Protein AF-A0A075JZW5-F1 (afdb_monomer_lite)

Foldseek 3Di:
DPDDLVQWDWDQDPNDTATAHNVDRVHHDPVVVVVVVVVCVVQCDPPHPSVVVVCVVVCVPPPDDALVVLLVAADQEEEAELDPDDPDDCPDPVSVVRVCSRVVSHDHYYHYDPDFDDDLAQAADEALDADPDPPPPQFFLDADDPPPDDLQRRVVVLCCVLCPPAWAWDDWDDDVQWIWTWIDGPNWIWIWIFGHDPRRGTGQIDTPDDDPVSVVVCSVSSRPPQPDPDPPLPLCVVVVVVLQVLVVVVQKHKDFPDDDVQKTWIWIDHDPWIWIWIWGGDPNSRTHYIYTRDTDSVVSVVSVVSCCVVSVHD

Radius of gyration: 38.46 Å; chains: 1; bounding box: 92×42×110 Å

pLDDT: mean 80.66, std 13.33, range [34.28, 94.56]

Sequence (314 aa):
MLQHPEQYAEIHKDGKILFRDAKDKRKLTHFEKAYRDRVLKKLNVPTSEYFKLLNAAKVKFGWAMTVNKGMAYSFESVYFNTYQGENRGKTNREYFKWIYTGVSSGLHRVELINWKPVSPFLKTEFRASPAAKTPNKRNVILSLSNREQTAAEQLQCYLKTRLSGVAEILDIASRDYLEMVTLEMNGQKIELFFDYNGKGEMKVPRLKSGEEEDFKALLPLFTLTSKEVSSEIGVMKSFLEAFAVMLDNQGITMKVVDSREWHLLLNFAEQKHHTDIHLWYNGDGKISKFSYMDGSEELFSKIVALIKDVYVLD

Structure (mmCIF, N/CA/C/O backbone):
data_AF-A0A075JZW5-F1
#
_entry.id   AF-A0A075JZW5-F1
#
loop_
_atom_site.group_PDB
_atom_site.id
_atom_site.type_symbol
_atom_site.label_atom_id
_atom_site.label_alt_id
_atom_site.label_comp_id
_atom_site.label_asym_id
_atom_site.label_entity_id
_atom_site.label_seq_id
_atom_site.pdbx_PDB_ins_code
_atom_site.Cartn_x
_atom_site.Cartn_y
_atom_site.Cartn_z
_atom_site.occupancy
_atom_site.B_iso_or_equiv
_atom_site.auth_seq_id
_atom_site.auth_comp_id
_atom_site.auth_asym_id
_atom_site.auth_atom_id
_atom_site.pdbx_PDB_model_num
ATOM 1 N N . MET A 1 1 ? 46.083 24.965 -51.121 1.00 42.56 1 MET A N 1
ATOM 2 C CA . MET A 1 1 ? 46.413 24.670 -52.532 1.00 42.56 1 MET A CA 1
ATOM 3 C C . MET A 1 1 ? 46.002 23.240 -52.833 1.00 42.56 1 MET A C 1
ATOM 5 O O . MET A 1 1 ? 46.439 22.340 -52.127 1.00 42.56 1 MET A O 1
ATOM 9 N N . LEU A 1 2 ? 45.111 23.042 -53.805 1.00 39.59 2 LEU A N 1
ATOM 10 C CA . LEU A 1 2 ? 44.761 21.719 -54.331 1.00 39.59 2 LEU A CA 1
ATOM 11 C C . LEU A 1 2 ? 45.991 21.168 -55.068 1.00 39.59 2 LEU A C 1
ATOM 13 O O . LEU A 1 2 ? 46.459 21.801 -56.009 1.00 39.59 2 LEU A O 1
ATOM 17 N N . GLN A 1 3 ? 46.557 20.053 -54.603 1.00 47.53 3 GLN A N 1
ATOM 18 C CA . GLN A 1 3 ? 47.699 19.411 -55.262 1.00 47.53 3 GLN A CA 1
ATOM 19 C C . GLN A 1 3 ? 47.229 18.698 -56.540 1.00 47.53 3 GLN A C 1
ATOM 21 O O . GLN A 1 3 ? 46.222 17.988 -56.518 1.00 47.53 3 GLN A O 1
ATOM 26 N N . HIS A 1 4 ? 47.935 18.950 -57.646 1.00 51.34 4 HIS A N 1
ATOM 27 C CA . HIS A 1 4 ? 47.629 18.484 -59.003 1.00 51.34 4 HIS A CA 1
ATOM 28 C C . HIS A 1 4 ? 47.720 16.940 -59.113 1.00 51.34 4 HIS A C 1
ATOM 30 O O . HIS A 1 4 ? 48.546 16.340 -58.419 1.00 51.34 4 HIS A O 1
ATOM 36 N N . PRO A 1 5 ? 46.930 16.282 -59.988 1.00 54.50 5 PRO A N 1
ATOM 37 C CA . PRO A 1 5 ? 46.935 14.823 -60.189 1.00 54.50 5 PRO A CA 1
ATOM 38 C C . PRO A 1 5 ? 48.286 14.201 -60.591 1.00 54.50 5 PRO A C 1
ATOM 40 O O . PRO A 1 5 ? 48.455 12.995 -60.451 1.00 54.50 5 PRO A O 1
ATOM 43 N N . GLU A 1 6 ? 49.270 15.003 -61.001 1.00 57.88 6 GLU A N 1
ATOM 44 C CA . GLU A 1 6 ? 50.613 14.555 -61.409 1.00 57.88 6 GLU A CA 1
ATOM 45 C C . GLU A 1 6 ? 51.476 13.996 -60.258 1.00 57.88 6 GLU A C 1
ATOM 47 O O . GLU A 1 6 ? 52.548 13.447 -60.491 1.00 57.88 6 GLU A O 1
ATOM 52 N N . GLN A 1 7 ? 51.026 14.110 -59.002 1.00 68.12 7 GLN A N 1
ATOM 53 C CA . GLN A 1 7 ? 51.733 13.580 -57.825 1.00 68.12 7 GLN A CA 1
ATOM 54 C C . GLN A 1 7 ? 51.253 12.189 -57.380 1.00 68.12 7 GLN A C 1
ATOM 56 O O . GLN A 1 7 ? 51.679 11.701 -56.331 1.00 68.12 7 GLN A O 1
ATOM 61 N N . TYR A 1 8 ? 50.360 11.546 -58.136 1.00 74.50 8 TYR A N 1
ATOM 62 C CA . TYR A 1 8 ? 49.836 10.218 -57.817 1.00 74.50 8 TYR A CA 1
ATOM 63 C C . TYR A 1 8 ? 50.346 9.167 -58.798 1.00 74.50 8 TYR A C 1
ATOM 65 O O . TYR A 1 8 ? 50.500 9.418 -59.987 1.00 74.50 8 TYR A O 1
ATOM 73 N N . ALA A 1 9 ? 50.596 7.962 -58.292 1.00 75.00 9 ALA A N 1
ATOM 74 C CA . ALA A 1 9 ? 50.936 6.830 -59.136 1.00 75.00 9 ALA A CA 1
ATOM 75 C C . ALA A 1 9 ? 49.660 6.262 -59.768 1.00 75.00 9 ALA A C 1
ATOM 77 O O . ALA A 1 9 ? 48.718 5.908 -59.053 1.00 75.00 9 ALA A O 1
ATOM 78 N N . GLU A 1 10 ? 49.650 6.141 -61.091 1.00 80.06 10 GLU A N 1
ATOM 79 C CA . GLU A 1 10 ? 48.592 5.459 -61.830 1.00 80.06 10 GLU A CA 1
ATOM 80 C C . GLU A 1 10 ? 48.812 3.944 -61.793 1.00 80.06 10 GLU A C 1
ATOM 82 O O . GLU A 1 10 ? 49.911 3.438 -62.030 1.00 80.06 10 GLU A O 1
ATOM 87 N N . ILE A 1 11 ? 47.759 3.204 -61.456 1.00 79.56 11 ILE A N 1
ATOM 88 C CA . ILE A 1 11 ? 47.751 1.744 -61.449 1.00 79.56 11 ILE A CA 1
ATOM 89 C C . ILE A 1 11 ? 46.570 1.274 -62.280 1.00 79.56 11 ILE A C 1
ATOM 91 O O . ILE A 1 11 ? 45.418 1.564 -61.961 1.00 79.56 11 ILE A O 1
ATOM 95 N N . HIS A 1 12 ? 46.856 0.493 -63.314 1.00 80.31 12 HIS A N 1
ATOM 96 C CA . HIS A 1 12 ? 45.833 -0.151 -64.122 1.00 80.31 12 HIS A CA 1
ATOM 97 C C . HIS A 1 12 ? 45.489 -1.497 -63.494 1.00 80.31 12 HIS A C 1
ATOM 99 O O . HIS A 1 12 ? 46.341 -2.380 -63.393 1.00 80.31 12 HIS A O 1
ATOM 105 N N . LYS A 1 13 ? 44.244 -1.653 -63.040 1.00 76.44 13 LYS A N 1
ATOM 106 C CA . LYS A 1 13 ? 43.750 -2.917 -62.490 1.00 76.44 13 LYS A CA 1
ATOM 107 C C . LYS A 1 13 ? 42.323 -3.164 -62.960 1.00 76.44 13 LYS A C 1
ATOM 109 O O . LYS A 1 13 ? 41.488 -2.268 -62.869 1.00 76.44 13 LYS A O 1
ATOM 114 N N . ASP A 1 14 ? 42.060 -4.369 -63.463 1.00 72.69 14 ASP A N 1
ATOM 115 C CA . ASP A 1 14 ? 40.730 -4.822 -63.897 1.00 72.69 14 ASP A CA 1
ATOM 116 C C . ASP A 1 14 ? 40.041 -3.833 -64.866 1.00 72.69 14 ASP A C 1
ATOM 118 O O . ASP A 1 14 ? 38.864 -3.502 -64.723 1.00 72.69 14 ASP A O 1
ATOM 122 N N . GLY A 1 15 ? 40.808 -3.287 -65.820 1.00 79.25 15 GLY A N 1
ATOM 123 C CA . GLY A 1 15 ? 40.320 -2.332 -66.826 1.00 79.25 15 GLY A CA 1
ATOM 124 C C . GLY A 1 15 ? 40.061 -0.906 -66.318 1.00 79.25 15 GLY A C 1
ATOM 125 O O . GLY A 1 15 ? 39.525 -0.090 -67.063 1.00 79.25 15 GLY A O 1
ATOM 126 N N . LYS A 1 16 ? 40.432 -0.579 -65.073 1.00 79.88 16 LYS A N 1
ATOM 127 C CA . LYS A 1 16 ? 40.250 0.754 -64.473 1.00 79.88 16 LYS A CA 1
ATOM 128 C C . LYS A 1 16 ? 41.588 1.392 -64.106 1.00 79.88 16 LYS A C 1
ATOM 130 O O . LYS A 1 16 ? 42.492 0.713 -63.617 1.00 79.88 16 LYS A O 1
ATOM 135 N N . ILE A 1 17 ? 41.681 2.707 -64.302 1.00 80.19 17 ILE A N 1
ATOM 136 C CA . ILE A 1 17 ? 42.808 3.528 -63.845 1.00 80.19 17 ILE A CA 1
ATOM 137 C C . ILE A 1 17 ? 42.542 3.919 -62.391 1.00 80.19 17 ILE A C 1
ATOM 139 O O . ILE A 1 17 ? 41.526 4.540 -62.075 1.00 80.19 17 ILE A O 1
ATOM 143 N N . LEU A 1 18 ? 43.435 3.512 -61.493 1.00 79.25 18 LEU A N 1
ATOM 144 C CA . LEU A 1 18 ? 43.380 3.820 -60.070 1.00 79.25 18 LEU A CA 1
ATOM 145 C C . LEU A 1 18 ? 44.548 4.729 -59.708 1.00 79.25 18 LEU A C 1
ATOM 147 O O . LEU A 1 18 ? 45.703 4.375 -59.927 1.00 79.25 18 LEU A O 1
ATOM 151 N N . PHE A 1 19 ? 44.252 5.861 -59.082 1.00 81.62 19 PHE A N 1
ATOM 152 C CA . PHE A 1 19 ? 45.276 6.753 -58.550 1.00 81.62 19 PHE A CA 1
ATOM 153 C C . PHE A 1 19 ? 45.655 6.319 -57.129 1.00 81.62 19 PHE A C 1
ATOM 155 O O . PHE A 1 19 ? 44.793 5.974 -56.310 1.00 81.62 19 PHE A O 1
ATOM 162 N N . ARG A 1 20 ? 46.953 6.305 -56.820 1.00 81.50 20 ARG A N 1
ATOM 163 C CA . ARG A 1 20 ? 47.503 5.929 -55.507 1.00 81.50 20 ARG A CA 1
ATOM 164 C C . ARG A 1 20 ? 48.563 6.918 -55.052 1.00 81.50 20 ARG A C 1
ATOM 166 O O . ARG A 1 20 ? 49.109 7.670 -55.852 1.00 81.50 20 ARG A O 1
ATOM 173 N N . ASP A 1 21 ? 48.842 6.932 -53.754 1.00 78.88 21 ASP A N 1
ATOM 174 C CA . ASP A 1 21 ? 49.910 7.770 -53.205 1.00 78.88 21 ASP A CA 1
ATOM 175 C C . ASP A 1 21 ? 51.258 7.403 -53.857 1.00 78.88 21 ASP A C 1
ATOM 177 O O . ASP A 1 21 ? 51.617 6.224 -53.921 1.00 78.88 21 ASP A O 1
ATOM 181 N N . ALA A 1 22 ? 52.002 8.395 -54.359 1.00 74.88 22 ALA A N 1
ATOM 182 C CA . ALA A 1 22 ? 53.289 8.159 -55.011 1.00 74.88 22 ALA A CA 1
ATOM 183 C C . ALA A 1 22 ? 54.339 7.564 -54.059 1.00 74.88 22 ALA A C 1
ATOM 185 O O . ALA A 1 22 ? 55.209 6.819 -54.509 1.00 74.88 22 ALA A O 1
ATOM 186 N N . LYS A 1 23 ? 54.247 7.841 -52.749 1.00 76.81 23 LYS A N 1
ATOM 187 C CA . LYS A 1 23 ? 55.174 7.292 -51.743 1.00 76.81 23 LYS A CA 1
ATOM 188 C C . LYS A 1 23 ? 54.836 5.855 -51.344 1.00 76.81 23 LYS A C 1
ATOM 190 O O . LYS A 1 23 ? 55.725 5.106 -50.953 1.00 76.81 23 LYS A O 1
ATOM 195 N N . ASP A 1 24 ? 53.564 5.467 -51.418 1.00 76.44 24 ASP A N 1
ATOM 196 C CA . ASP A 1 24 ? 53.090 4.134 -51.042 1.00 76.44 24 ASP A CA 1
ATOM 197 C C . ASP A 1 24 ? 51.880 3.744 -51.897 1.00 76.44 24 ASP A C 1
ATOM 199 O O . ASP A 1 24 ? 50.728 4.064 -51.591 1.00 76.44 24 ASP A O 1
ATOM 203 N N . LYS A 1 25 ? 52.156 2.988 -52.964 1.00 74.81 25 LYS A N 1
ATOM 204 C CA . LYS A 1 25 ? 51.176 2.560 -53.972 1.00 74.81 25 LYS A CA 1
ATOM 205 C C . LYS A 1 25 ? 50.032 1.700 -53.408 1.00 74.81 25 LYS A C 1
ATOM 207 O O . LYS A 1 25 ? 49.044 1.468 -54.103 1.00 74.81 25 LYS A O 1
ATOM 212 N N . ARG A 1 26 ? 50.128 1.223 -52.158 1.00 74.62 26 ARG A N 1
ATOM 213 C CA . ARG A 1 26 ? 49.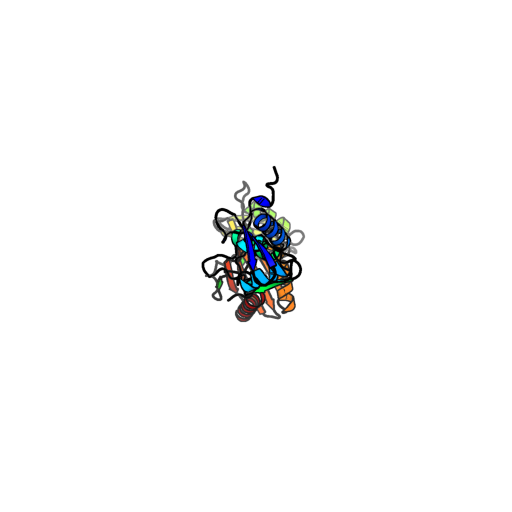045 0.495 -51.468 1.00 74.62 26 ARG A CA 1
ATOM 214 C C . ARG A 1 26 ? 48.009 1.440 -50.855 1.00 74.62 26 ARG A C 1
ATOM 216 O O . ARG A 1 26 ? 46.884 1.017 -50.590 1.00 74.62 26 ARG A O 1
ATOM 223 N N . LYS A 1 27 ? 48.365 2.704 -50.609 1.00 78.06 27 LYS A N 1
ATOM 224 C CA . LYS A 1 27 ? 47.504 3.685 -49.943 1.00 78.06 27 LYS A CA 1
ATOM 225 C C . LYS A 1 27 ? 46.645 4.452 -50.946 1.00 78.06 27 LYS A C 1
ATOM 227 O O . LYS A 1 27 ? 47.096 4.876 -52.008 1.00 78.06 27 LYS A O 1
ATOM 232 N N . LEU A 1 28 ? 45.386 4.646 -50.558 1.00 81.38 28 LEU A N 1
ATOM 233 C CA . LEU A 1 28 ? 44.434 5.528 -51.237 1.00 81.38 28 LEU A CA 1
ATOM 234 C C . LEU A 1 28 ? 44.961 6.963 -51.249 1.00 81.38 28 LEU A C 1
ATOM 236 O O . LEU A 1 28 ? 45.596 7.391 -50.274 1.00 81.38 28 LEU A O 1
ATOM 240 N N . THR A 1 29 ? 44.631 7.714 -52.298 1.00 82.75 29 THR A N 1
ATOM 241 C CA . THR A 1 29 ? 44.973 9.141 -52.353 1.00 82.75 29 THR A CA 1
ATOM 242 C C . THR A 1 29 ? 44.245 9.914 -51.255 1.00 82.75 29 THR A C 1
ATOM 244 O O . THR A 1 29 ? 43.212 9.482 -50.729 1.00 82.75 29 THR A O 1
ATOM 247 N N . HIS A 1 30 ? 44.762 11.092 -50.909 1.00 80.25 30 HIS A N 1
ATOM 248 C CA . HIS A 1 30 ? 44.085 11.989 -49.974 1.00 80.25 30 HIS A CA 1
ATOM 249 C C . HIS A 1 30 ? 42.648 12.308 -50.432 1.00 80.25 30 HIS A C 1
ATOM 251 O O . HIS A 1 30 ? 41.720 12.291 -49.623 1.00 80.25 30 HIS A O 1
ATOM 257 N N . PHE A 1 31 ? 42.442 12.514 -51.736 1.00 80.31 31 PHE A N 1
ATOM 258 C CA . PHE A 1 31 ? 41.124 12.779 -52.315 1.00 80.31 31 PHE A CA 1
ATOM 259 C C . PHE A 1 31 ? 40.170 11.592 -52.198 1.00 80.31 31 PHE A C 1
ATOM 261 O O . PHE A 1 31 ? 39.022 11.776 -51.795 1.00 80.31 31 PHE A O 1
ATOM 268 N N . GLU A 1 32 ? 40.630 10.374 -52.495 1.00 80.69 32 GLU A N 1
ATOM 269 C CA . GLU A 1 32 ? 39.814 9.167 -52.343 1.00 80.69 32 GLU A CA 1
ATOM 270 C C . GLU A 1 32 ? 39.441 8.921 -50.879 1.00 80.69 32 GLU A C 1
ATOM 272 O O . GLU A 1 32 ? 38.299 8.559 -50.601 1.00 80.69 32 GLU A O 1
ATOM 277 N N . LYS A 1 33 ? 40.367 9.150 -49.937 1.00 83.88 33 LYS A N 1
ATOM 278 C CA . LYS A 1 33 ? 40.074 9.073 -48.497 1.00 83.88 33 LYS A CA 1
ATOM 279 C C . LYS A 1 33 ? 39.015 10.098 -48.100 1.00 83.88 33 LYS A C 1
ATOM 281 O O . LYS A 1 33 ? 37.978 9.716 -47.573 1.00 83.88 33 LYS A O 1
ATOM 286 N N . ALA A 1 34 ? 39.212 11.369 -48.451 1.00 84.81 34 ALA A N 1
ATOM 287 C CA . ALA A 1 34 ? 38.265 12.439 -48.140 1.00 84.81 34 ALA A CA 1
ATOM 288 C C . ALA A 1 34 ? 36.891 12.236 -48.809 1.00 84.81 34 ALA A C 1
ATOM 290 O O . ALA A 1 34 ? 35.851 12.606 -48.258 1.00 84.81 34 ALA A O 1
ATOM 291 N N . TYR A 1 35 ? 36.852 11.652 -50.009 1.00 85.75 35 TYR A N 1
ATOM 292 C CA . TYR A 1 35 ? 35.610 11.269 -50.675 1.00 85.75 35 TYR A CA 1
ATOM 293 C C . TYR A 1 35 ? 34.917 10.114 -49.947 1.00 85.75 35 TYR A C 1
ATOM 295 O O . TYR A 1 35 ? 33.742 10.241 -49.604 1.00 85.75 35 TYR A O 1
ATOM 303 N N . ARG A 1 36 ? 35.642 9.030 -49.644 1.00 87.44 36 ARG A N 1
ATOM 304 C CA . ARG A 1 36 ? 35.114 7.887 -48.886 1.00 87.44 36 ARG A CA 1
ATOM 305 C C . ARG A 1 36 ? 34.596 8.310 -47.519 1.00 87.44 36 ARG A C 1
ATOM 307 O O . ARG A 1 36 ? 33.501 7.901 -47.160 1.00 87.44 36 ARG A O 1
ATOM 314 N N . ASP A 1 37 ? 35.308 9.179 -46.809 1.00 87.06 37 ASP A N 1
ATOM 315 C CA . ASP A 1 37 ? 34.875 9.697 -45.511 1.00 87.06 37 ASP A CA 1
ATOM 316 C C . ASP A 1 37 ? 33.594 10.528 -45.623 1.00 87.06 37 ASP A C 1
ATOM 318 O O . ASP A 1 37 ? 32.692 10.386 -44.798 1.00 87.06 37 ASP A O 1
ATOM 322 N N . ARG A 1 38 ? 33.458 11.367 -46.661 1.00 89.75 38 ARG A N 1
ATOM 323 C CA . ARG A 1 38 ? 32.211 12.111 -46.918 1.00 89.75 38 ARG A CA 1
ATOM 324 C C . ARG A 1 38 ? 31.044 11.179 -47.226 1.00 89.75 38 ARG A C 1
ATOM 326 O O . ARG A 1 38 ? 29.959 11.377 -46.685 1.00 89.75 38 ARG A O 1
ATOM 333 N N . VAL A 1 39 ? 31.258 10.177 -48.077 1.00 88.06 39 VAL A N 1
ATOM 334 C CA . VAL A 1 39 ? 30.232 9.181 -48.418 1.00 88.06 39 VAL A CA 1
ATOM 335 C C . VAL A 1 39 ? 29.846 8.376 -47.179 1.00 88.06 39 VAL A C 1
ATOM 337 O O . VAL A 1 39 ? 28.664 8.243 -46.881 1.00 88.06 39 VAL A O 1
ATOM 340 N N . LEU A 1 40 ? 30.824 7.915 -46.401 1.00 86.12 40 LEU A N 1
ATOM 341 C CA . LEU A 1 40 ? 30.587 7.139 -45.192 1.00 86.12 40 LEU A CA 1
ATOM 342 C C . LEU A 1 40 ? 29.854 7.963 -44.130 1.00 86.12 40 LEU A C 1
ATOM 344 O O . LEU A 1 40 ? 28.915 7.451 -43.534 1.00 86.12 40 LEU A O 1
ATOM 348 N N . LYS A 1 41 ? 30.183 9.249 -43.947 1.00 86.25 41 LYS A N 1
ATOM 349 C CA . LYS A 1 41 ? 29.418 10.153 -43.069 1.00 86.25 41 LYS A CA 1
ATOM 350 C C . LYS A 1 41 ? 27.961 10.308 -43.512 1.00 86.25 41 LYS A C 1
ATOM 352 O O . LYS A 1 41 ? 27.081 10.293 -42.661 1.00 86.25 41 LYS A O 1
ATOM 357 N N . LYS A 1 42 ? 27.699 10.420 -44.820 1.00 87.44 42 LYS A N 1
ATOM 358 C CA . LYS A 1 42 ? 26.330 10.492 -45.365 1.00 87.44 42 LYS A CA 1
ATOM 359 C C . LYS A 1 42 ? 25.556 9.181 -45.220 1.00 87.44 42 LYS A C 1
ATOM 361 O O . LYS A 1 42 ? 24.349 9.211 -45.026 1.00 87.44 42 LYS A O 1
ATOM 366 N N . LEU A 1 43 ? 26.233 8.040 -45.336 1.00 85.12 43 LEU A N 1
ATOM 367 C CA . LEU A 1 43 ? 25.609 6.721 -45.226 1.00 85.12 43 LEU A CA 1
ATOM 368 C C . LEU A 1 43 ? 25.433 6.262 -43.774 1.00 85.12 43 LEU A C 1
ATOM 370 O O . LEU A 1 43 ? 24.540 5.466 -43.501 1.00 85.12 43 LEU A O 1
ATOM 374 N N . ASN A 1 44 ? 26.259 6.752 -42.848 1.00 81.06 44 ASN A N 1
ATOM 375 C CA . ASN A 1 44 ? 26.253 6.392 -41.428 1.00 81.06 44 ASN A CA 1
ATOM 376 C C . ASN A 1 44 ? 25.276 7.259 -40.609 1.00 81.06 44 ASN A C 1
ATOM 378 O O . ASN A 1 44 ? 25.584 7.675 -39.494 1.00 81.06 44 ASN A O 1
ATOM 382 N N . VAL A 1 45 ? 24.112 7.548 -41.189 1.00 84.81 45 VAL A N 1
ATOM 383 C CA . VAL A 1 45 ? 23.000 8.264 -40.552 1.00 84.81 45 VAL A CA 1
ATOM 384 C C . VAL A 1 45 ? 21.984 7.218 -40.076 1.00 84.81 45 VAL A C 1
ATOM 386 O O . VAL A 1 45 ? 21.731 6.282 -40.835 1.00 84.81 45 VAL A O 1
ATOM 389 N N . PRO A 1 46 ? 21.370 7.338 -38.881 1.00 74.69 46 PRO A N 1
ATOM 390 C CA . PRO A 1 46 ? 20.504 6.291 -38.317 1.00 74.69 46 PRO A CA 1
ATOM 391 C C . PRO A 1 46 ? 19.343 5.828 -39.211 1.00 74.69 46 PRO A C 1
ATOM 393 O O . PRO A 1 46 ? 18.895 4.687 -39.118 1.00 74.69 46 PRO A O 1
ATOM 396 N N . THR A 1 47 ? 18.869 6.704 -40.096 1.00 75.06 47 THR A N 1
ATOM 397 C CA . THR A 1 47 ? 17.763 6.448 -41.025 1.00 75.06 47 THR A CA 1
ATOM 398 C C . THR A 1 47 ? 18.174 5.671 -42.281 1.00 75.06 47 THR A C 1
ATOM 400 O O . THR A 1 47 ? 17.319 5.065 -42.923 1.00 75.06 47 THR A O 1
ATOM 403 N N . SER A 1 48 ? 19.465 5.655 -42.622 1.00 83.75 48 SER A N 1
ATOM 404 C CA . SER A 1 48 ? 20.009 5.010 -43.822 1.00 83.75 48 SER A CA 1
ATOM 405 C C . SER A 1 48 ? 19.984 3.484 -43.720 1.00 83.75 48 SER A C 1
ATOM 407 O O . SER A 1 48 ? 20.322 2.904 -42.687 1.00 83.75 48 SER A O 1
ATOM 409 N N . GLU A 1 49 ? 19.664 2.813 -44.826 1.00 83.12 49 GLU A N 1
ATOM 410 C CA . GLU A 1 49 ? 19.703 1.351 -44.924 1.00 83.12 49 GLU A CA 1
ATOM 411 C C . GLU A 1 49 ? 21.111 0.793 -44.664 1.00 83.12 49 GLU A C 1
ATOM 413 O O . GLU A 1 49 ? 21.270 -0.180 -43.928 1.00 83.12 49 GLU A O 1
ATOM 418 N N . TYR A 1 50 ? 22.152 1.471 -45.163 1.00 85.56 50 TYR A N 1
ATOM 419 C CA . TYR A 1 50 ? 23.544 1.093 -44.907 1.00 85.56 50 TYR A CA 1
ATOM 420 C C . TYR A 1 50 ? 23.862 1.066 -43.406 1.00 85.56 50 TYR A C 1
ATOM 422 O O . TYR A 1 50 ? 24.516 0.139 -42.933 1.00 85.56 50 TYR A O 1
ATOM 430 N N . PHE A 1 51 ? 23.379 2.050 -42.638 1.00 82.31 51 PHE A N 1
ATOM 431 C CA . PHE A 1 51 ? 23.575 2.090 -41.187 1.00 82.31 51 PHE A CA 1
ATOM 432 C C . PHE A 1 51 ? 22.886 0.908 -40.497 1.00 82.31 51 PHE A C 1
ATOM 434 O O . PHE A 1 51 ? 23.477 0.282 -39.614 1.00 82.31 51 PHE A O 1
ATOM 441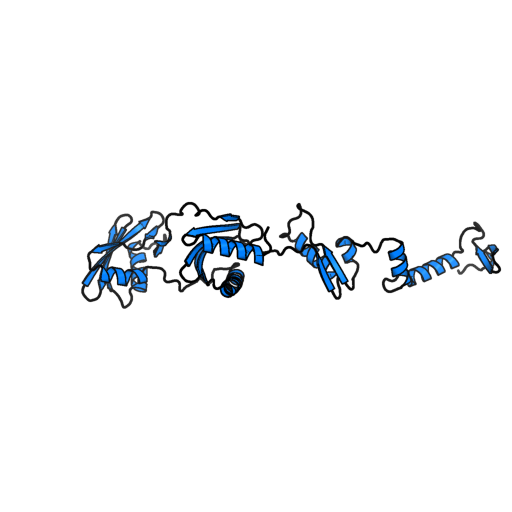 N N . LYS A 1 52 ? 21.660 0.572 -40.916 1.00 78.56 52 LYS A N 1
ATOM 442 C CA . LYS A 1 52 ? 20.898 -0.564 -40.377 1.00 78.56 52 LYS A CA 1
ATOM 443 C C . LYS A 1 52 ? 21.615 -1.888 -40.657 1.00 78.56 52 LYS A C 1
ATOM 445 O O . LYS A 1 52 ? 21.906 -2.627 -39.719 1.00 78.56 52 LYS A O 1
ATOM 450 N N . LEU A 1 53 ? 21.995 -2.135 -41.913 1.00 82.06 53 LEU A N 1
ATOM 451 C CA . LEU A 1 53 ? 22.689 -3.355 -42.340 1.00 82.06 53 LEU A CA 1
ATOM 452 C C . LEU A 1 53 ? 24.077 -3.494 -41.705 1.00 82.06 53 LEU A C 1
ATOM 454 O O . LEU A 1 53 ? 24.424 -4.561 -41.203 1.00 82.06 53 LEU A O 1
ATOM 458 N N . LEU A 1 54 ? 24.866 -2.416 -41.665 1.00 80.88 54 LEU A N 1
ATOM 459 C CA . LEU A 1 54 ? 26.202 -2.426 -41.067 1.00 80.88 54 LEU A CA 1
ATOM 460 C C . LEU A 1 54 ? 26.151 -2.768 -39.576 1.00 80.88 54 LEU A C 1
ATOM 462 O O . LEU A 1 54 ? 27.000 -3.507 -39.080 1.00 80.88 54 LEU A O 1
ATOM 466 N N . ASN A 1 55 ? 25.186 -2.219 -38.843 1.00 71.50 55 ASN A N 1
ATOM 467 C CA . ASN A 1 55 ? 25.049 -2.481 -37.414 1.00 71.50 55 ASN A CA 1
ATOM 468 C C . ASN A 1 55 ? 24.392 -3.840 -37.118 1.00 71.50 55 ASN A C 1
ATOM 470 O O . ASN A 1 55 ? 24.736 -4.445 -36.100 1.00 71.50 55 ASN A O 1
ATOM 474 N N . ALA A 1 56 ? 23.518 -4.336 -38.003 1.00 69.81 56 ALA A N 1
ATOM 475 C CA . ALA A 1 56 ? 23.005 -5.706 -37.957 1.00 69.81 56 ALA A CA 1
ATOM 476 C C . ALA A 1 56 ? 24.143 -6.721 -38.162 1.00 69.81 56 ALA A C 1
ATOM 478 O O . ALA A 1 56 ? 24.333 -7.611 -37.338 1.00 69.81 56 ALA A O 1
ATOM 479 N N . ALA A 1 57 ? 24.985 -6.515 -39.180 1.00 75.25 57 ALA A N 1
ATOM 480 C CA . ALA A 1 57 ? 26.158 -7.350 -39.449 1.00 75.25 57 ALA A CA 1
ATOM 481 C C . ALA A 1 57 ? 27.217 -7.280 -38.333 1.00 75.25 57 ALA A C 1
ATOM 483 O O . ALA A 1 57 ? 27.912 -8.255 -38.067 1.00 75.25 57 ALA A O 1
ATOM 484 N N . LYS A 1 58 ? 27.341 -6.134 -37.650 1.00 68.94 58 LYS A N 1
ATOM 485 C CA . LYS A 1 58 ? 28.262 -5.958 -36.513 1.00 68.94 58 LYS A CA 1
ATOM 486 C C . LYS A 1 58 ? 27.734 -6.520 -35.190 1.00 68.94 58 LYS A C 1
ATOM 488 O O . LYS A 1 58 ? 28.406 -6.331 -34.177 1.00 68.94 58 LYS A O 1
ATOM 493 N N . VAL A 1 59 ? 26.547 -7.139 -35.166 1.00 60.03 59 VAL A N 1
ATOM 494 C CA . VAL A 1 59 ? 25.879 -7.609 -33.933 1.00 60.03 59 VAL A CA 1
ATOM 495 C C . VAL A 1 59 ? 25.780 -6.476 -32.885 1.00 60.03 59 VAL A C 1
ATOM 497 O O . VAL A 1 59 ? 25.796 -6.696 -31.678 1.00 60.03 59 VAL A O 1
ATOM 500 N N . LYS A 1 60 ? 25.733 -5.213 -33.343 1.00 54.16 60 LYS A N 1
ATOM 501 C CA . LYS A 1 60 ? 25.640 -4.017 -32.483 1.00 54.16 60 LYS A CA 1
ATOM 502 C C . LYS A 1 60 ? 24.201 -3.576 -32.261 1.00 54.16 60 LYS A C 1
ATOM 504 O O . LYS A 1 60 ? 23.918 -2.962 -31.235 1.00 54.16 60 LYS A O 1
ATOM 509 N N . PHE A 1 61 ? 23.295 -3.939 -33.167 1.00 52.56 61 PHE A N 1
ATOM 510 C CA . PHE A 1 61 ? 21.877 -4.055 -32.839 1.00 52.56 61 PHE A CA 1
ATOM 511 C C . PHE A 1 61 ? 21.693 -5.354 -32.055 1.00 52.56 61 PHE A C 1
ATOM 513 O O . PHE A 1 61 ? 21.305 -6.390 -32.586 1.00 52.56 61 PHE A O 1
ATOM 520 N N . GLY A 1 62 ? 22.121 -5.310 -30.792 1.00 54.06 62 GLY A N 1
ATOM 521 C CA . GLY A 1 62 ? 21.959 -6.413 -29.865 1.00 54.06 62 GLY A CA 1
ATOM 522 C C . GLY A 1 62 ? 20.480 -6.718 -29.674 1.00 54.06 62 GLY A C 1
ATOM 523 O O . GLY A 1 62 ? 19.658 -5.810 -29.579 1.00 54.06 62 GLY A O 1
ATOM 524 N N . TRP A 1 63 ? 20.179 -8.006 -29.541 1.00 61.12 63 TRP A N 1
ATOM 525 C CA . TRP A 1 63 ? 18.888 -8.507 -29.073 1.00 61.12 63 TRP A CA 1
ATOM 526 C C . TRP A 1 63 ? 18.523 -7.965 -27.670 1.00 61.12 63 TRP A C 1
ATOM 528 O O . TRP A 1 63 ? 17.372 -8.043 -27.261 1.00 61.12 63 TRP A O 1
ATOM 538 N N . ALA A 1 64 ? 19.487 -7.364 -26.953 1.00 74.50 64 ALA A N 1
ATOM 539 C CA . ALA A 1 64 ? 19.288 -6.512 -25.783 1.00 74.50 64 ALA A CA 1
ATOM 540 C C . ALA A 1 64 ? 20.460 -5.514 -25.635 1.00 74.50 64 ALA A C 1
ATOM 542 O O . ALA A 1 64 ? 21.613 -5.851 -25.916 1.00 74.50 64 ALA A O 1
ATOM 543 N N . MET A 1 65 ? 20.195 -4.292 -25.161 1.00 83.31 65 MET A N 1
ATOM 544 C CA . MET A 1 65 ? 21.225 -3.311 -24.784 1.00 83.31 65 MET A CA 1
ATOM 545 C C . MET A 1 65 ? 20.915 -2.682 -23.425 1.00 83.31 65 MET A C 1
ATOM 547 O O . MET A 1 65 ? 19.783 -2.726 -22.952 1.00 83.31 65 MET A O 1
ATOM 551 N N . THR A 1 66 ? 21.919 -2.089 -22.774 1.00 87.88 66 THR A N 1
ATOM 552 C CA . THR A 1 66 ? 21.694 -1.407 -21.494 1.00 87.88 66 THR A CA 1
ATOM 553 C C . THR A 1 66 ? 20.959 -0.090 -21.706 1.00 87.88 66 THR A C 1
ATOM 555 O O . THR A 1 66 ? 21.233 0.631 -22.665 1.00 87.88 66 THR A O 1
ATOM 558 N N . VAL A 1 67 ? 20.090 0.273 -20.759 1.00 88.12 67 VAL A N 1
ATOM 559 C CA . VAL A 1 67 ? 19.339 1.542 -20.788 1.00 88.12 67 VAL A CA 1
ATOM 560 C C . VAL A 1 67 ? 20.264 2.745 -20.990 1.00 88.12 67 VAL A C 1
ATOM 562 O O . VAL A 1 67 ? 19.963 3.600 -21.808 1.00 88.12 67 VAL A O 1
ATOM 565 N N . ASN A 1 68 ? 21.441 2.763 -20.349 1.00 86.50 68 ASN A N 1
ATOM 566 C CA . ASN A 1 68 ? 22.424 3.843 -20.508 1.00 86.50 68 ASN A CA 1
ATOM 567 C C . ASN A 1 68 ? 22.890 4.027 -21.966 1.00 86.50 68 ASN A C 1
ATOM 569 O O . ASN A 1 68 ? 23.046 5.149 -22.431 1.00 86.50 68 ASN A O 1
ATOM 573 N N . LYS A 1 69 ? 23.084 2.928 -22.710 1.00 84.75 69 LYS A N 1
ATOM 574 C CA . LYS A 1 69 ? 23.413 2.996 -24.142 1.00 84.75 69 LYS A CA 1
ATOM 575 C C . LYS A 1 69 ? 22.192 3.349 -24.990 1.00 84.75 69 LYS A C 1
ATOM 577 O O . LYS A 1 69 ? 22.342 4.063 -25.975 1.00 84.75 69 LYS A O 1
ATOM 582 N N . GLY A 1 70 ? 21.015 2.861 -24.598 1.00 83.12 70 GLY A N 1
ATOM 583 C CA . GLY A 1 70 ? 19.744 3.145 -25.261 1.00 83.12 70 GLY A CA 1
ATOM 584 C C . GLY A 1 70 ? 19.325 4.614 -25.179 1.00 83.12 70 GLY A C 1
ATOM 585 O O . GLY A 1 70 ? 18.695 5.090 -26.110 1.00 83.12 70 GLY A O 1
ATOM 586 N N . MET A 1 71 ? 19.742 5.353 -24.141 1.00 84.25 71 MET A N 1
ATOM 587 C CA . MET A 1 71 ? 19.391 6.773 -23.944 1.00 84.25 71 MET A CA 1
ATOM 588 C C . MET A 1 71 ? 19.722 7.688 -25.120 1.00 84.25 71 MET A C 1
ATOM 590 O O . MET A 1 71 ? 19.062 8.702 -25.312 1.00 84.25 71 MET A O 1
ATOM 594 N N . ALA A 1 72 ? 20.780 7.374 -25.867 1.00 82.25 72 ALA A N 1
ATOM 595 C CA . ALA A 1 72 ? 21.221 8.196 -26.989 1.00 82.25 72 ALA A CA 1
ATOM 596 C C . ALA A 1 72 ? 20.379 7.983 -28.258 1.00 82.25 72 ALA A C 1
ATOM 598 O O . ALA A 1 72 ? 20.608 8.657 -29.262 1.00 82.25 72 ALA A O 1
ATOM 599 N N . TYR A 1 73 ? 19.448 7.027 -28.237 1.00 82.81 73 TYR A N 1
ATOM 600 C CA . TYR A 1 73 ? 18.686 6.595 -29.396 1.00 82.81 73 TYR A CA 1
ATOM 601 C C . TYR A 1 73 ? 17.193 6.565 -29.084 1.00 82.81 73 TYR A C 1
ATOM 603 O O . TYR A 1 73 ? 16.769 6.444 -27.937 1.00 82.81 73 TYR A O 1
ATOM 611 N N . SER A 1 74 ? 16.400 6.626 -30.146 1.00 85.31 74 SER A N 1
ATOM 612 C CA . SER A 1 74 ? 14.961 6.410 -30.089 1.00 85.31 74 SER A CA 1
ATOM 613 C C . SER A 1 74 ? 14.616 5.203 -30.948 1.00 85.31 74 SER A C 1
ATOM 615 O O . SER A 1 74 ? 15.097 5.078 -32.077 1.00 85.31 74 SER A O 1
ATOM 617 N N . PHE A 1 75 ? 13.797 4.311 -30.403 1.00 86.12 75 PHE A N 1
ATOM 618 C CA . PHE A 1 75 ? 13.371 3.075 -31.045 1.00 86.12 75 PHE A CA 1
ATOM 619 C C . PHE A 1 75 ? 11.865 3.114 -31.287 1.00 86.12 75 PHE A C 1
ATOM 621 O O . PHE A 1 75 ? 11.108 3.652 -30.485 1.00 86.12 75 PHE A O 1
ATOM 628 N N . GLU A 1 76 ? 11.411 2.530 -32.392 1.00 86.12 76 GLU A N 1
ATOM 629 C CA . GLU A 1 76 ? 9.982 2.465 -32.711 1.00 86.12 76 GLU A CA 1
ATOM 630 C C . GLU A 1 76 ? 9.213 1.612 -31.689 1.00 86.12 76 GLU A C 1
ATOM 632 O O . GLU A 1 76 ? 8.186 2.046 -31.164 1.00 86.12 76 GLU A O 1
ATOM 637 N N . SER A 1 77 ? 9.762 0.440 -31.353 1.00 88.50 77 SER A N 1
ATOM 638 C CA . SER A 1 77 ? 9.262 -0.473 -30.321 1.00 88.50 77 SER A CA 1
ATOM 639 C C . SER A 1 77 ? 10.391 -0.911 -29.387 1.00 88.50 77 SER A C 1
ATOM 641 O O . SER A 1 77 ? 11.484 -1.238 -29.852 1.00 88.50 77 SER A O 1
ATOM 643 N N . VAL A 1 78 ? 10.127 -0.942 -28.079 1.00 89.56 78 VAL A N 1
ATOM 644 C CA . VAL A 1 78 ? 11.092 -1.340 -27.042 1.00 89.56 78 VAL A CA 1
ATOM 645 C C . VAL A 1 78 ? 10.518 -2.467 -26.194 1.00 89.56 78 VAL A C 1
ATOM 647 O O . VAL A 1 78 ? 9.460 -2.321 -25.592 1.00 89.56 78 VAL A O 1
ATOM 650 N N . TYR A 1 79 ? 11.266 -3.561 -26.082 1.00 90.88 79 TYR A N 1
ATOM 651 C CA . TYR A 1 79 ? 11.031 -4.607 -25.091 1.00 90.88 79 TYR A CA 1
ATOM 652 C C . TYR A 1 79 ? 11.972 -4.371 -23.913 1.00 90.88 79 TYR A C 1
ATOM 654 O O . TYR A 1 79 ? 13.190 -4.515 -24.033 1.00 90.88 79 TYR A O 1
ATOM 662 N N . PHE A 1 80 ? 11.421 -3.963 -22.777 1.00 91.75 80 PHE A N 1
ATOM 663 C CA . PHE A 1 80 ? 12.191 -3.515 -21.631 1.00 91.75 80 PHE A CA 1
ATOM 664 C C . PHE A 1 80 ? 12.070 -4.490 -20.463 1.00 91.75 80 PHE A C 1
ATOM 666 O O . PHE A 1 80 ? 11.060 -4.541 -19.768 1.00 91.75 80 PHE A O 1
ATOM 673 N N . ASN A 1 81 ? 13.132 -5.254 -20.215 1.00 90.25 81 ASN A N 1
ATOM 674 C CA . ASN A 1 81 ? 13.221 -6.094 -19.027 1.00 90.25 81 ASN A CA 1
ATOM 675 C C . ASN A 1 81 ? 13.450 -5.232 -17.780 1.00 90.25 81 ASN A C 1
ATOM 677 O O . ASN A 1 81 ? 14.516 -4.644 -17.617 1.00 90.25 81 ASN A O 1
ATOM 681 N N . THR A 1 82 ? 12.453 -5.187 -16.897 1.00 89.62 82 THR A N 1
ATOM 682 C CA . THR A 1 82 ? 12.469 -4.362 -15.678 1.00 89.62 82 THR A CA 1
ATOM 683 C C . THR A 1 82 ? 13.154 -5.043 -14.488 1.00 89.62 82 THR A C 1
ATOM 685 O O . THR A 1 82 ? 13.323 -4.442 -13.424 1.00 89.62 82 THR A O 1
ATOM 688 N N . TYR A 1 83 ? 13.609 -6.287 -14.658 1.00 86.88 83 TYR A N 1
ATOM 689 C CA . TYR A 1 83 ? 14.364 -7.007 -13.643 1.00 86.88 83 TYR A CA 1
ATOM 690 C C . TYR A 1 83 ? 15.831 -6.554 -13.606 1.00 86.88 83 TYR A C 1
ATOM 692 O O . TYR A 1 83 ? 16.588 -6.767 -14.550 1.00 86.88 83 TYR A O 1
ATOM 700 N N . GLN A 1 84 ? 16.246 -5.953 -12.487 1.00 80.06 84 GLN A N 1
ATOM 701 C CA . GLN A 1 84 ? 17.624 -5.495 -12.255 1.00 80.06 84 GLN A CA 1
ATOM 702 C C . GLN A 1 84 ? 18.492 -6.476 -11.435 1.00 80.06 84 GLN A C 1
ATOM 704 O O . GLN A 1 84 ? 19.613 -6.125 -11.059 1.00 80.06 84 GLN A O 1
ATOM 709 N N . GLY A 1 85 ? 17.997 -7.686 -11.150 1.00 78.25 85 GLY A N 1
ATOM 710 C CA . GLY A 1 85 ? 18.616 -8.611 -10.193 1.00 78.25 85 GLY A CA 1
ATOM 711 C C . GLY A 1 85 ? 18.144 -8.395 -8.748 1.00 78.25 85 GLY A C 1
ATOM 712 O O . GLY A 1 85 ? 17.471 -7.411 -8.444 1.00 78.25 85 GLY A O 1
ATOM 713 N N . GLU A 1 86 ? 18.514 -9.312 -7.852 1.00 69.19 86 GLU A N 1
ATOM 714 C CA . GLU A 1 86 ? 18.041 -9.350 -6.454 1.00 69.19 86 GLU A CA 1
ATOM 715 C C . GLU A 1 86 ? 18.585 -8.200 -5.589 1.00 69.19 86 GLU A C 1
ATOM 717 O O . GLU A 1 86 ? 17.886 -7.669 -4.729 1.00 69.19 86 GLU A O 1
ATOM 722 N N . ASN A 1 87 ? 19.813 -7.746 -5.860 1.00 68.62 87 ASN A N 1
ATOM 723 C CA . ASN A 1 87 ? 20.515 -6.764 -5.022 1.00 68.62 87 ASN A CA 1
ATOM 724 C C . ASN A 1 87 ? 20.133 -5.301 -5.296 1.00 68.62 87 ASN A C 1
ATOM 726 O O . ASN A 1 87 ? 20.655 -4.391 -4.652 1.00 68.62 87 ASN A O 1
ATOM 730 N N . ARG A 1 88 ? 19.251 -5.038 -6.267 1.00 75.56 88 ARG A N 1
ATOM 731 C CA . ARG A 1 88 ? 18.830 -3.678 -6.620 1.00 75.56 88 ARG A CA 1
ATOM 732 C C . ARG A 1 88 ? 17.376 -3.459 -6.227 1.00 75.56 88 ARG A C 1
ATOM 734 O O . ARG A 1 88 ? 16.462 -4.044 -6.798 1.00 75.56 88 ARG A O 1
ATOM 741 N N . GLY A 1 89 ? 17.166 -2.592 -5.236 1.00 78.62 89 GLY A N 1
ATOM 742 C CA . GLY A 1 89 ? 15.827 -2.235 -4.772 1.00 78.62 89 GLY A CA 1
ATOM 743 C C . GLY A 1 89 ? 14.989 -1.556 -5.862 1.00 78.62 89 GLY A C 1
ATOM 744 O O . GLY A 1 89 ? 15.519 -0.808 -6.680 1.00 78.62 89 GLY A O 1
ATOM 745 N N . LYS A 1 90 ? 13.671 -1.787 -5.837 1.00 84.69 90 LYS A N 1
ATOM 746 C CA . LYS A 1 90 ? 12.697 -1.208 -6.787 1.00 84.69 90 LYS A CA 1
ATOM 747 C C . LYS A 1 90 ? 12.019 0.073 -6.294 1.00 84.69 90 LYS A C 1
ATOM 749 O O . LYS A 1 90 ? 11.287 0.716 -7.031 1.00 84.69 90 LYS A O 1
ATOM 754 N N . THR A 1 91 ? 12.241 0.448 -5.036 1.00 84.81 91 THR A N 1
ATOM 755 C CA . THR A 1 91 ? 11.579 1.601 -4.405 1.00 84.81 91 THR A CA 1
ATOM 756 C C . THR A 1 91 ? 12.523 2.778 -4.177 1.00 84.81 91 THR A C 1
ATOM 758 O O . THR A 1 91 ? 12.331 3.528 -3.223 1.00 84.81 91 THR A O 1
ATOM 761 N N . ASN A 1 92 ? 13.587 2.891 -4.971 1.00 87.00 92 ASN A N 1
ATOM 762 C CA . ASN A 1 92 ? 14.560 3.976 -4.880 1.00 87.00 92 ASN A CA 1
ATOM 763 C C . ASN A 1 92 ? 14.483 4.878 -6.116 1.00 87.00 92 ASN A C 1
ATOM 765 O O . ASN A 1 92 ? 13.919 4.522 -7.155 1.00 87.00 92 ASN A O 1
ATOM 769 N N . ARG A 1 93 ? 15.059 6.071 -5.985 1.00 89.44 93 ARG A N 1
ATOM 770 C CA . ARG A 1 93 ? 15.050 7.096 -7.029 1.00 89.44 93 ARG A CA 1
ATOM 771 C C . ARG A 1 93 ? 15.752 6.615 -8.300 1.00 89.44 93 ARG A C 1
ATOM 773 O O . ARG A 1 93 ? 15.326 6.952 -9.401 1.00 89.44 93 ARG A O 1
ATOM 780 N N . GLU A 1 94 ? 16.823 5.846 -8.154 1.00 89.25 94 GLU A N 1
ATOM 781 C CA . GLU A 1 94 ? 17.640 5.314 -9.243 1.00 89.25 94 GLU A CA 1
ATOM 782 C C . GLU A 1 94 ? 16.841 4.349 -10.122 1.00 89.25 94 GLU A C 1
ATOM 784 O O . GLU A 1 94 ? 16.921 4.429 -11.346 1.00 89.25 94 GLU A O 1
ATOM 789 N N . TYR A 1 95 ? 16.026 3.487 -9.511 1.00 90.25 95 TYR A N 1
ATOM 790 C CA . TYR A 1 95 ? 15.145 2.555 -10.203 1.00 90.25 95 TYR A CA 1
ATOM 791 C C . TYR A 1 95 ? 14.097 3.305 -11.020 1.00 90.25 95 TYR A C 1
ATOM 793 O O . TYR A 1 95 ? 13.958 3.039 -12.210 1.00 90.25 95 TYR A O 1
ATOM 801 N N . PHE A 1 96 ? 13.418 4.296 -10.433 1.00 91.19 96 PHE A N 1
ATOM 802 C CA . PHE A 1 96 ? 12.427 5.090 -11.166 1.00 91.19 96 PHE A CA 1
ATOM 803 C C . PHE A 1 96 ? 13.047 5.909 -12.299 1.00 91.19 96 PHE A C 1
ATOM 805 O O . PHE A 1 96 ? 12.478 5.954 -13.387 1.00 91.19 96 PHE A O 1
ATOM 812 N N . LYS A 1 97 ? 14.236 6.491 -12.093 1.00 91.50 97 LYS A N 1
ATOM 813 C CA . LYS A 1 97 ? 14.993 7.139 -13.176 1.00 91.50 97 LYS A CA 1
ATOM 814 C C . LYS A 1 97 ? 15.305 6.150 -14.293 1.00 91.50 97 LYS A C 1
ATOM 816 O O . LYS A 1 97 ? 15.069 6.455 -15.450 1.00 91.50 97 LYS A O 1
ATOM 821 N N . TRP A 1 98 ? 15.793 4.961 -13.952 1.00 91.44 98 TRP A N 1
ATOM 822 C CA . TRP A 1 98 ? 16.116 3.926 -14.929 1.00 91.44 98 TRP A CA 1
ATOM 823 C C . TRP A 1 98 ? 14.885 3.444 -15.703 1.00 91.44 98 TRP A C 1
ATOM 825 O O . TRP A 1 98 ? 14.969 3.291 -16.921 1.00 91.44 98 TRP A O 1
ATOM 835 N N . ILE A 1 99 ? 13.745 3.263 -15.025 1.00 92.81 99 ILE A N 1
ATOM 836 C CA . ILE A 1 99 ? 12.475 2.921 -15.672 1.00 92.81 99 ILE A CA 1
ATOM 837 C C . ILE A 1 99 ? 12.045 4.032 -16.628 1.00 92.81 99 ILE A C 1
ATOM 839 O O . ILE A 1 99 ? 11.807 3.755 -17.801 1.00 92.81 99 ILE A O 1
ATOM 843 N N . TYR A 1 100 ? 12.005 5.278 -16.149 1.00 93.38 100 TYR A N 1
ATOM 844 C CA . TYR A 1 100 ? 11.675 6.451 -16.959 1.00 93.38 100 TYR A CA 1
ATOM 845 C C . TYR A 1 100 ? 12.545 6.509 -18.212 1.00 93.38 100 TYR A C 1
ATOM 847 O O . TYR A 1 100 ? 12.039 6.621 -19.323 1.00 93.38 100 TYR A O 1
ATOM 855 N N . THR A 1 101 ? 13.854 6.352 -18.040 1.00 91.75 101 THR A N 1
ATOM 856 C CA . THR A 1 101 ? 14.807 6.363 -19.137 1.00 91.75 101 THR A CA 1
ATOM 857 C C . THR A 1 101 ? 14.546 5.236 -20.140 1.00 91.75 101 THR A C 1
ATOM 859 O O . THR A 1 101 ? 14.499 5.497 -21.341 1.00 91.75 101 THR A O 1
ATOM 862 N N . GLY A 1 102 ? 14.348 3.999 -19.676 1.00 90.38 102 GLY A N 1
ATOM 863 C CA . GLY A 1 102 ? 14.046 2.865 -20.552 1.00 90.38 102 GLY A CA 1
ATOM 864 C C . GLY A 1 102 ? 12.761 3.080 -21.354 1.00 90.38 102 GLY A C 1
ATOM 865 O O . GLY A 1 102 ? 12.764 2.903 -22.570 1.00 90.38 102 GLY A O 1
ATOM 866 N N . VAL A 1 103 ? 11.699 3.553 -20.699 1.00 92.19 103 VAL A N 1
ATOM 867 C CA . VAL A 1 103 ? 10.410 3.858 -21.341 1.00 92.19 103 VAL A CA 1
ATOM 868 C C . VAL A 1 103 ? 10.546 5.006 -22.344 1.00 92.19 103 VAL A C 1
ATOM 870 O O . VAL A 1 103 ? 10.086 4.884 -23.473 1.00 92.19 103 VAL A O 1
ATOM 873 N N . SER A 1 104 ? 11.251 6.081 -21.983 1.00 91.56 104 SER A N 1
ATOM 874 C CA . SER A 1 104 ? 11.441 7.263 -22.842 1.00 91.56 104 SER A CA 1
ATOM 875 C C . SER A 1 104 ? 12.228 6.994 -24.132 1.00 91.56 104 SER A C 1
ATOM 877 O O . SER A 1 104 ? 12.198 7.808 -25.050 1.00 91.56 104 SER A O 1
ATOM 879 N N . SER A 1 105 ? 12.922 5.854 -24.225 1.00 89.12 105 SER A N 1
ATOM 880 C CA . SER A 1 105 ? 13.621 5.449 -25.449 1.00 89.12 105 SER A CA 1
ATOM 881 C C . SER A 1 105 ? 12.686 4.898 -26.538 1.00 89.12 105 SER A C 1
ATOM 883 O O . SER A 1 105 ? 13.099 4.804 -27.694 1.00 89.12 105 SER A O 1
ATOM 885 N N . GLY A 1 106 ? 11.439 4.542 -26.200 1.00 90.25 106 GLY A N 1
ATOM 886 C CA . GLY A 1 106 ? 10.433 4.058 -27.148 1.00 90.25 106 GLY A CA 1
ATOM 887 C C . GLY A 1 106 ? 9.528 5.173 -27.671 1.00 90.25 106 GLY A C 1
ATOM 888 O O . GLY A 1 106 ? 9.039 5.989 -26.898 1.00 90.25 106 GLY A O 1
ATOM 889 N N . LEU A 1 107 ? 9.286 5.192 -28.984 1.00 88.81 107 LEU A N 1
ATOM 890 C CA . LEU A 1 107 ? 8.450 6.198 -29.648 1.00 88.81 107 LEU A CA 1
ATOM 891 C C . LEU A 1 107 ? 6.970 5.807 -29.703 1.00 88.81 107 LEU A C 1
ATOM 893 O O . LEU A 1 107 ? 6.117 6.648 -29.443 1.00 88.81 107 LEU A O 1
ATOM 897 N N . HIS A 1 108 ? 6.664 4.552 -30.054 1.00 90.25 108 HIS A N 1
ATOM 898 C CA . HIS A 1 108 ? 5.280 4.106 -30.267 1.00 90.25 108 HIS A CA 1
ATOM 899 C C . HIS A 1 108 ? 4.839 3.036 -29.272 1.00 90.25 108 HIS A C 1
ATOM 901 O O . HIS A 1 108 ? 3.709 3.075 -28.791 1.00 90.25 108 HIS A O 1
ATOM 907 N N . ARG A 1 109 ? 5.709 2.067 -28.958 1.00 92.25 109 ARG A N 1
ATOM 908 C CA . ARG A 1 109 ? 5.352 0.929 -28.102 1.00 92.25 109 ARG A CA 1
ATOM 909 C C . ARG A 1 109 ? 6.478 0.567 -27.148 1.00 92.25 109 ARG A C 1
ATOM 911 O O . ARG A 1 109 ? 7.623 0.398 -27.564 1.00 92.25 109 ARG A O 1
ATOM 918 N N . VAL A 1 110 ? 6.135 0.397 -25.875 1.00 93.12 110 VAL A N 1
ATOM 919 C CA . VAL A 1 110 ? 7.044 -0.122 -24.851 1.00 93.12 110 VAL A CA 1
ATOM 920 C C . VAL A 1 110 ? 6.366 -1.285 -24.146 1.00 93.12 110 VAL A C 1
ATOM 922 O O . VAL A 1 110 ? 5.304 -1.125 -23.551 1.00 93.12 110 VAL A O 1
ATOM 925 N N . GLU A 1 111 ? 6.986 -2.454 -24.211 1.00 93.69 111 GLU A N 1
ATOM 926 C CA . GLU A 1 111 ? 6.549 -3.652 -23.505 1.00 93.69 111 GLU A CA 1
ATOM 927 C C . GLU A 1 111 ? 7.464 -3.904 -22.315 1.00 93.69 111 GLU A C 1
ATOM 929 O O . GLU A 1 111 ? 8.675 -4.063 -22.474 1.00 93.69 111 GLU A O 1
ATOM 934 N N . LEU A 1 112 ? 6.894 -3.942 -21.113 1.00 92.88 112 LEU A N 1
ATOM 935 C CA . LEU A 1 112 ? 7.647 -4.236 -19.900 1.00 92.88 112 LEU A CA 1
ATOM 936 C C . LEU A 1 112 ? 7.685 -5.747 -19.671 1.00 92.88 112 LEU A C 1
ATOM 938 O O . LEU A 1 112 ? 6.662 -6.377 -19.423 1.00 92.88 112 LEU A O 1
ATOM 942 N N . ILE A 1 113 ? 8.882 -6.321 -19.708 1.00 91.44 113 ILE A N 1
ATOM 943 C CA . ILE A 1 113 ? 9.125 -7.727 -19.388 1.00 91.44 113 ILE A CA 1
ATOM 944 C C . ILE A 1 113 ? 9.472 -7.828 -17.896 1.00 91.44 113 ILE A C 1
ATOM 946 O O . ILE A 1 113 ? 10.203 -6.986 -17.356 1.00 91.44 113 ILE A O 1
ATOM 950 N N . ASN A 1 114 ? 8.955 -8.863 -17.225 1.00 87.62 114 ASN A N 1
ATOM 951 C CA . ASN A 1 114 ? 9.148 -9.120 -15.790 1.00 87.62 114 ASN A CA 1
ATOM 952 C C . ASN A 1 114 ? 8.712 -7.955 -14.886 1.00 87.62 114 ASN A C 1
ATOM 954 O O . ASN A 1 114 ? 9.309 -7.718 -13.828 1.00 87.62 114 ASN A O 1
ATOM 958 N N . TRP A 1 115 ? 7.692 -7.206 -15.315 1.00 88.00 115 TRP A N 1
ATOM 959 C CA . TRP A 1 115 ? 7.117 -6.139 -14.508 1.00 88.00 115 TRP A CA 1
ATOM 960 C C . TRP A 1 115 ? 6.545 -6.716 -13.216 1.00 88.00 115 TRP A C 1
ATOM 962 O O . TRP A 1 115 ? 5.692 -7.598 -13.244 1.00 88.00 115 TRP A O 1
ATOM 972 N N . LYS A 1 116 ? 7.010 -6.192 -12.081 1.00 85.19 116 LYS A N 1
ATOM 973 C CA . LYS A 1 116 ? 6.346 -6.385 -10.791 1.00 85.19 116 LYS A CA 1
ATOM 974 C C . LYS A 1 116 ? 5.900 -5.010 -10.293 1.00 85.19 116 LYS A C 1
ATOM 976 O O . LYS A 1 116 ? 6.770 -4.136 -10.181 1.00 85.19 116 LYS A O 1
ATOM 981 N N . PRO A 1 117 ? 4.601 -4.797 -10.028 1.00 83.69 117 PRO A N 1
ATOM 982 C CA . PRO A 1 117 ? 4.094 -3.499 -9.614 1.00 83.69 117 PRO A CA 1
ATOM 983 C C . PRO A 1 117 ? 4.682 -3.086 -8.261 1.00 83.69 117 PRO A C 1
ATOM 985 O O . PRO A 1 117 ? 4.936 -3.909 -7.383 1.00 83.69 117 PRO A O 1
ATOM 988 N N . VAL A 1 118 ? 4.901 -1.782 -8.086 1.00 86.50 118 VAL A N 1
ATOM 989 C CA . VAL A 1 118 ? 5.236 -1.219 -6.775 1.00 86.50 118 VAL A CA 1
ATOM 990 C C . VAL A 1 118 ? 3.923 -0.912 -6.069 1.00 86.50 118 VAL A C 1
ATOM 992 O O . VAL A 1 118 ? 3.256 0.061 -6.408 1.00 86.50 118 VAL A O 1
ATOM 995 N N . SER A 1 119 ? 3.546 -1.759 -5.114 1.00 88.38 119 SER A N 1
ATOM 996 C CA . SER A 1 119 ? 2.335 -1.586 -4.313 1.00 88.38 119 SER A CA 1
ATOM 997 C C . SER A 1 119 ? 2.659 -1.115 -2.891 1.00 88.38 119 SER A C 1
ATOM 999 O O . SER A 1 119 ? 3.780 -1.326 -2.407 1.00 88.38 119 SER A O 1
ATOM 1001 N N . PRO A 1 120 ? 1.678 -0.537 -2.171 1.00 89.38 120 PRO A N 1
ATOM 1002 C CA . PRO A 1 120 ? 1.796 -0.303 -0.732 1.00 89.38 120 PRO A CA 1
ATOM 1003 C C . PRO A 1 120 ? 2.157 -1.574 0.043 1.00 89.38 120 PRO A C 1
ATOM 1005 O O . PRO A 1 120 ? 2.809 -1.483 1.079 1.00 89.38 120 PRO A O 1
ATOM 1008 N N . PHE A 1 121 ? 1.811 -2.750 -0.493 1.00 91.44 121 PHE A N 1
ATOM 1009 C CA . PHE A 1 121 ? 2.031 -4.045 0.140 1.00 91.44 121 PHE A CA 1
ATOM 1010 C C . PHE A 1 121 ? 3.379 -4.724 -0.180 1.00 91.44 121 PHE A C 1
ATOM 1012 O O . PHE A 1 121 ? 3.613 -5.856 0.241 1.00 91.44 121 PHE A O 1
ATOM 1019 N N . LEU A 1 122 ? 4.294 -4.061 -0.906 1.00 85.50 122 LEU A N 1
ATOM 1020 C CA . LEU A 1 122 ? 5.482 -4.680 -1.531 1.00 85.50 122 LEU A CA 1
ATOM 1021 C C . LEU A 1 122 ? 6.460 -5.402 -0.570 1.00 85.50 122 LEU A C 1
ATOM 1023 O O . LEU A 1 122 ? 7.360 -6.097 -1.033 1.00 85.50 122 LEU A O 1
ATOM 1027 N N . LYS A 1 123 ? 6.321 -5.263 0.751 1.00 86.00 123 LYS A N 1
ATOM 1028 C CA . LYS A 1 123 ? 7.059 -6.031 1.775 1.00 86.00 123 LYS A CA 1
ATOM 1029 C C . LYS A 1 123 ? 6.220 -6.227 3.042 1.00 86.00 123 LYS A C 1
ATOM 1031 O O . LYS A 1 123 ? 6.752 -6.176 4.149 1.00 86.00 123 LYS A O 1
ATOM 1036 N N . THR A 1 124 ? 4.904 -6.342 2.892 1.00 91.94 124 THR A N 1
ATOM 1037 C CA . THR A 1 124 ? 4.011 -6.427 4.045 1.00 91.94 124 THR A CA 1
ATOM 1038 C C . THR A 1 124 ? 4.098 -7.786 4.712 1.00 91.94 124 THR A C 1
ATOM 1040 O O . THR A 1 124 ? 3.996 -8.826 4.067 1.00 91.94 124 THR A O 1
ATOM 1043 N N . GLU A 1 125 ? 4.234 -7.766 6.031 1.00 92.94 125 GLU A N 1
ATOM 1044 C CA . GLU A 1 125 ? 4.093 -8.953 6.856 1.00 92.94 125 GLU A CA 1
ATOM 1045 C C . GLU A 1 125 ? 2.608 -9.192 7.170 1.00 92.94 125 GLU A C 1
ATOM 1047 O O . GLU A 1 125 ? 1.973 -8.392 7.867 1.00 92.94 125 GLU A O 1
ATOM 1052 N N . PHE A 1 126 ? 2.057 -10.296 6.662 1.00 93.00 126 PHE A N 1
ATOM 1053 C CA . PHE A 1 126 ? 0.699 -10.740 6.973 1.00 93.00 126 PHE A CA 1
ATOM 1054 C C . PHE A 1 126 ? 0.729 -11.672 8.184 1.00 93.00 126 PHE A C 1
ATOM 1056 O O . PHE A 1 126 ? 1.331 -12.744 8.127 1.00 93.00 126 PHE A O 1
ATOM 1063 N N . ARG A 1 127 ? 0.090 -11.273 9.287 1.00 91.38 127 ARG A N 1
ATOM 1064 C CA . ARG A 1 127 ? 0.036 -12.079 10.517 1.00 91.38 127 ARG A CA 1
ATOM 1065 C C . ARG A 1 127 ? -1.380 -12.578 10.753 1.00 91.38 127 ARG A C 1
ATOM 1067 O O . ARG A 1 127 ? -2.273 -11.773 10.992 1.00 91.38 127 ARG A O 1
ATOM 1074 N N . ALA A 1 128 ? -1.551 -13.897 10.700 1.00 81.69 128 ALA A N 1
ATOM 1075 C CA . ALA A 1 128 ? -2.817 -14.560 11.005 1.00 81.69 128 ALA A CA 1
ATOM 1076 C C . ALA A 1 128 ? -3.029 -14.771 12.513 1.00 81.69 128 ALA A C 1
ATOM 1078 O O . ALA A 1 128 ? -4.164 -14.900 12.951 1.00 81.69 128 ALA A O 1
ATOM 1079 N N . SER A 1 129 ? -1.965 -14.773 13.330 1.00 67.38 129 SER A N 1
ATOM 1080 C CA . SER A 1 129 ? -2.159 -14.795 14.781 1.00 67.38 129 SER A CA 1
ATOM 1081 C C . SER A 1 129 ? -2.645 -13.422 15.241 1.00 67.38 129 SER A C 1
ATOM 1083 O O . SER A 1 129 ? -2.098 -12.416 14.771 1.00 67.38 129 SER A O 1
ATOM 1085 N N . PRO A 1 130 ? -3.580 -13.355 16.205 1.00 57.41 130 PRO A N 1
ATOM 1086 C CA . PRO A 1 130 ? -3.915 -12.092 16.837 1.00 57.41 130 PRO A CA 1
ATOM 1087 C C . PRO A 1 130 ? -2.614 -11.466 17.335 1.00 57.41 130 PRO A C 1
ATOM 1089 O O . PRO A 1 130 ? -1.827 -12.120 18.034 1.00 57.41 130 PRO A O 1
ATOM 1092 N N . ALA A 1 131 ? -2.334 -10.226 16.926 1.00 48.53 131 ALA A N 1
ATOM 1093 C CA . ALA A 1 131 ? -1.256 -9.471 17.549 1.00 48.53 131 ALA A CA 1
ATOM 1094 C C . ALA A 1 131 ? -1.500 -9.529 19.063 1.00 48.53 131 ALA A C 1
ATOM 1096 O O . ALA A 1 131 ? -2.636 -9.308 19.489 1.00 48.53 131 ALA A O 1
ATOM 1097 N N . ALA A 1 132 ? -0.478 -9.915 19.844 1.00 41.31 132 ALA A N 1
ATOM 1098 C CA . ALA A 1 132 ? -0.572 -10.086 21.295 1.00 41.31 132 ALA A CA 1
ATOM 1099 C C . ALA A 1 132 ? -1.485 -9.007 21.867 1.00 41.31 132 ALA A C 1
ATOM 1101 O O . ALA A 1 132 ? -1.167 -7.831 21.688 1.00 41.31 132 ALA A O 1
ATOM 1102 N N . LYS A 1 133 ? -2.633 -9.430 22.428 1.00 36.59 133 LYS A N 1
ATOM 1103 C CA . LYS A 1 133 ? -3.768 -8.573 22.792 1.00 36.59 133 LYS A CA 1
ATOM 1104 C C . LYS A 1 133 ? -3.247 -7.238 23.308 1.00 36.59 133 LYS A C 1
ATOM 1106 O O . LYS A 1 133 ? -2.837 -7.139 24.465 1.00 36.59 133 LYS A O 1
ATOM 1111 N N . THR A 1 134 ? -3.247 -6.207 22.465 1.00 37.91 134 THR A N 1
ATOM 1112 C CA . THR A 1 134 ? -3.186 -4.852 22.988 1.00 37.91 134 THR A CA 1
ATOM 1113 C C . THR A 1 134 ? -4.409 -4.758 23.892 1.00 37.91 134 THR A C 1
ATOM 1115 O O . THR A 1 134 ? -5.505 -5.105 23.446 1.00 37.91 134 THR A O 1
ATOM 1118 N N . PRO A 1 135 ? -4.242 -4.427 25.185 1.00 34.88 135 PRO A N 1
ATOM 1119 C CA . PRO A 1 135 ? -5.354 -4.454 26.123 1.00 34.88 135 PRO A CA 1
ATOM 1120 C C . PRO A 1 135 ? -6.458 -3.589 25.527 1.00 34.88 135 PRO A C 1
ATOM 1122 O O . PRO A 1 135 ? -6.178 -2.444 25.182 1.00 34.88 135 PRO A O 1
ATOM 1125 N N . ASN A 1 136 ? -7.642 -4.182 25.324 1.00 39.88 136 ASN A N 1
ATOM 1126 C CA . ASN A 1 136 ? -8.824 -3.595 24.689 1.00 39.88 136 ASN A CA 1
ATOM 1127 C C . ASN A 1 136 ? -8.883 -2.067 24.866 1.00 39.88 136 ASN A C 1
ATOM 1129 O O . ASN A 1 136 ? -9.440 -1.566 25.841 1.00 39.88 136 ASN A O 1
ATOM 1133 N N . LYS A 1 137 ? -8.327 -1.311 23.907 1.00 47.41 137 LYS A N 1
ATOM 1134 C CA . LYS A 1 137 ? -8.467 0.155 23.855 1.00 47.41 137 LYS A CA 1
ATOM 1135 C C . LYS A 1 137 ? -9.821 0.583 23.285 1.00 47.41 137 LYS A C 1
ATOM 1137 O O . LYS A 1 137 ? -10.111 1.770 23.255 1.00 47.41 137 LYS A O 1
ATOM 1142 N N . ARG A 1 138 ? -10.675 -0.382 22.917 1.00 48.53 138 ARG A N 1
ATOM 1143 C CA . ARG A 1 138 ? -12.069 -0.175 22.488 1.00 48.53 138 ARG A CA 1
ATOM 1144 C C . ARG A 1 138 ? -12.970 0.444 23.561 1.00 48.53 138 ARG A C 1
ATOM 1146 O O . ARG A 1 138 ? -14.091 0.812 23.246 1.00 48.53 138 ARG A O 1
ATOM 1153 N N . ASN A 1 139 ? -12.482 0.594 24.793 1.00 60.16 139 ASN A N 1
ATOM 1154 C CA . ASN A 1 139 ? -13.273 1.151 25.883 1.00 60.16 139 ASN A CA 1
ATOM 1155 C C . ASN A 1 139 ? -12.922 2.602 26.219 1.00 60.16 139 ASN A C 1
ATOM 1157 O O . ASN A 1 139 ? -13.525 3.110 27.147 1.00 60.16 139 ASN A O 1
ATOM 1161 N N . VAL A 1 140 ? -11.965 3.268 25.563 1.00 68.69 140 VAL A N 1
ATOM 1162 C CA . VAL A 1 140 ? -11.620 4.657 25.929 1.00 68.69 140 VAL A CA 1
ATOM 1163 C C . VAL A 1 140 ? -12.598 5.631 25.269 1.00 68.69 140 VAL A C 1
ATOM 1165 O O . VAL A 1 140 ? -12.687 5.663 24.046 1.00 68.69 140 VAL A O 1
ATOM 1168 N N . ILE A 1 141 ? -13.318 6.414 26.072 1.00 80.38 141 ILE A N 1
ATOM 1169 C CA . ILE A 1 141 ? -14.336 7.377 25.613 1.00 80.38 141 ILE A CA 1
ATOM 1170 C C . ILE A 1 141 ? -13.865 8.834 25.683 1.00 80.38 141 ILE A C 1
ATOM 1172 O O . ILE A 1 141 ? -14.388 9.684 24.969 1.00 80.38 141 ILE A O 1
ATOM 1176 N N . LEU A 1 142 ? -12.870 9.126 26.524 1.00 77.56 142 LEU A N 1
ATOM 1177 C CA . LEU A 1 142 ? -12.302 10.459 26.700 1.00 77.56 142 LEU A CA 1
ATOM 1178 C C . LEU A 1 142 ? -10.823 10.336 27.085 1.00 77.56 142 LEU A C 1
ATOM 1180 O O . LEU A 1 142 ? -10.455 9.479 27.886 1.00 77.56 142 LEU A O 1
ATOM 1184 N N . SER A 1 143 ? -9.980 11.196 26.520 1.00 78.94 143 SER A N 1
ATOM 1185 C CA . SER A 1 143 ? -8.576 11.332 26.918 1.00 78.94 143 SER A CA 1
ATOM 1186 C C . SER A 1 143 ? -8.402 12.674 27.612 1.00 78.94 143 SER A C 1
ATOM 1188 O O . SER A 1 143 ? -8.558 13.718 26.979 1.00 78.94 143 SER A O 1
ATOM 1190 N N . LEU A 1 144 ? -8.092 12.640 28.904 1.00 71.75 144 LEU A N 1
ATOM 1191 C CA . LEU A 1 144 ? -7.840 13.831 29.701 1.00 71.75 144 LEU A CA 1
ATOM 1192 C C . LEU A 1 144 ? -6.558 14.517 29.223 1.00 71.75 144 LEU A C 1
ATOM 1194 O O . LEU A 1 144 ? -5.519 13.885 29.023 1.00 71.75 144 LEU A O 1
ATOM 1198 N N . SER A 1 145 ? -6.636 15.826 29.038 1.00 70.56 145 SER A N 1
ATOM 1199 C CA . SER A 1 145 ? -5.501 16.676 28.700 1.00 70.56 145 SER A CA 1
ATOM 1200 C C . SER A 1 145 ? -4.848 17.233 29.967 1.00 70.56 145 SER A C 1
ATOM 1202 O O . SER A 1 145 ? -5.540 17.580 30.919 1.00 70.56 145 SER A O 1
ATOM 1204 N N . ASN A 1 146 ? -3.521 17.394 29.963 1.00 56.59 146 ASN A N 1
ATOM 1205 C CA . ASN A 1 146 ? -2.757 18.006 31.066 1.00 56.59 146 ASN A CA 1
ATOM 1206 C C . ASN A 1 146 ? -2.887 19.546 31.114 1.00 56.59 146 ASN A C 1
ATOM 1208 O O . ASN A 1 146 ? -1.941 20.243 31.477 1.00 56.59 146 ASN A O 1
ATOM 1212 N N . ARG A 1 147 ? -4.017 20.099 30.664 1.00 55.00 147 ARG A N 1
ATOM 1213 C CA . ARG A 1 147 ? -4.305 21.537 30.783 1.00 55.00 147 ARG A CA 1
ATOM 1214 C C . ARG A 1 147 ? -4.714 21.849 32.227 1.00 55.00 147 ARG A C 1
ATOM 1216 O O . ARG A 1 147 ? -4.962 20.934 32.999 1.00 55.00 147 ARG A O 1
ATOM 1223 N N . GLU A 1 148 ? -4.828 23.126 32.583 1.00 54.81 148 GLU A N 1
ATOM 1224 C CA . GLU A 1 148 ? -5.219 23.592 33.932 1.00 54.81 148 GLU A CA 1
ATOM 1225 C C . GLU A 1 148 ? -6.605 23.100 34.417 1.00 54.81 148 GLU A C 1
ATOM 1227 O O . GLU A 1 148 ? -6.994 23.395 35.541 1.00 54.81 148 GLU A O 1
ATOM 1232 N N . GLN A 1 149 ? -7.348 22.352 33.592 1.00 71.25 149 GLN A N 1
ATOM 1233 C CA . GLN A 1 149 ? -8.687 21.847 33.893 1.00 71.25 149 GLN A CA 1
ATOM 1234 C C . GLN A 1 149 ? -8.650 20.494 34.604 1.00 71.25 149 GLN A C 1
ATOM 1236 O O . GLN A 1 149 ? -7.914 19.586 34.203 1.00 71.25 149 GLN A O 1
ATOM 1241 N N . THR A 1 150 ? -9.517 20.321 35.598 1.00 81.62 150 THR A N 1
ATOM 1242 C CA . THR A 1 150 ? -9.647 19.057 36.340 1.00 81.62 150 THR A CA 1
ATOM 1243 C C . THR A 1 150 ? -10.294 17.950 35.494 1.00 81.62 150 THR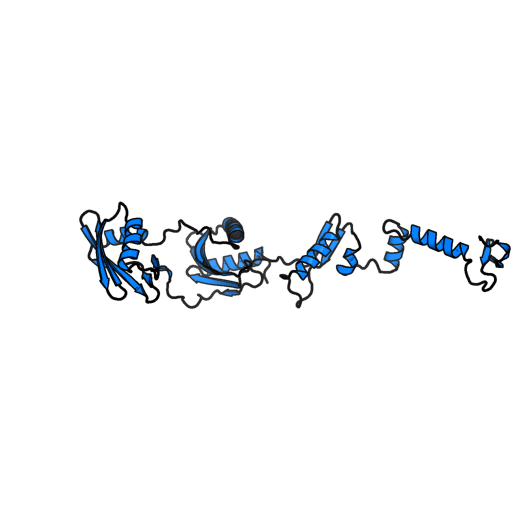 A C 1
ATOM 1245 O O . THR A 1 150 ? -10.954 18.211 34.485 1.00 81.62 150 THR A O 1
ATOM 1248 N N . ALA A 1 151 ? -10.123 16.685 35.895 1.00 81.00 151 ALA A N 1
ATOM 1249 C CA . ALA A 1 151 ? -10.759 15.547 35.222 1.00 81.00 151 ALA A CA 1
ATOM 1250 C C . ALA A 1 151 ? -12.294 15.682 35.185 1.00 81.00 151 ALA A C 1
ATOM 1252 O O . ALA A 1 151 ? -12.908 15.432 34.145 1.00 81.00 151 ALA A O 1
ATOM 1253 N N . ALA A 1 152 ? -12.890 16.167 36.279 1.00 85.00 152 ALA A N 1
ATOM 1254 C CA . ALA A 1 152 ? -14.313 16.467 36.385 1.00 85.00 152 ALA A CA 1
ATOM 1255 C C . ALA A 1 152 ? -14.777 17.538 35.387 1.00 85.00 152 ALA A C 1
ATOM 1257 O O . ALA A 1 152 ? -15.796 17.352 34.728 1.00 85.00 152 ALA A O 1
ATOM 1258 N N . GLU A 1 153 ? -14.030 18.631 35.215 1.00 81.88 153 GLU A N 1
ATOM 1259 C CA . GLU A 1 153 ? -14.375 19.703 34.265 1.00 81.8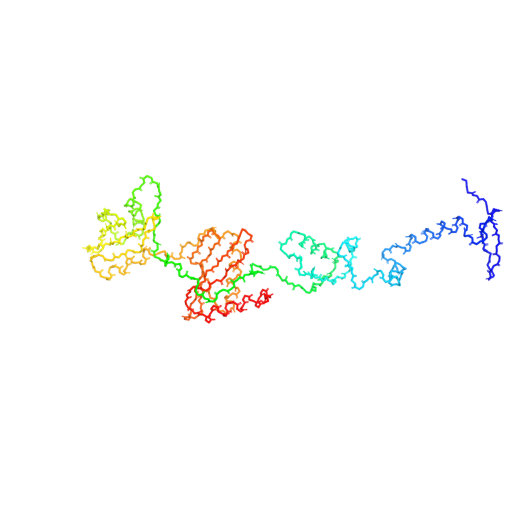8 153 GLU A CA 1
ATOM 1260 C C . GLU A 1 153 ? -14.329 19.226 32.809 1.00 81.88 153 GLU A C 1
ATOM 1262 O O . GLU A 1 153 ? -15.220 19.534 32.009 1.00 81.88 153 GLU A O 1
ATOM 1267 N N . GLN A 1 154 ? -13.310 18.433 32.469 1.00 80.88 154 GLN A N 1
ATOM 1268 C CA . GLN A 1 154 ? -13.162 17.861 31.130 1.00 80.88 154 GLN A CA 1
ATOM 1269 C C . GLN A 1 154 ? -14.275 16.844 30.841 1.00 80.88 154 GLN A C 1
ATOM 1271 O O . GLN A 1 154 ? -14.875 16.867 29.761 1.00 80.88 154 GLN A O 1
ATOM 1276 N N . LEU A 1 155 ? -14.614 16.005 31.826 1.00 87.00 155 LEU A N 1
ATOM 1277 C CA . LEU A 1 155 ? -15.741 15.080 31.740 1.00 87.00 155 LEU A CA 1
ATOM 1278 C C . LEU A 1 155 ? -17.079 15.823 31.638 1.00 87.00 155 LEU A C 1
ATOM 1280 O O . LEU A 1 155 ? -17.921 15.458 30.820 1.00 87.00 155 LEU A O 1
ATOM 1284 N N . GLN A 1 156 ? -17.272 16.903 32.396 1.00 88.00 156 GLN A N 1
ATOM 1285 C CA . GLN A 1 156 ? -18.492 17.706 32.337 1.00 88.00 156 GLN A CA 1
ATOM 1286 C C . GLN A 1 156 ? -18.699 18.314 30.944 1.00 88.00 156 GLN A C 1
ATOM 1288 O O . GLN A 1 156 ? -19.808 18.264 30.412 1.00 88.00 156 GLN A O 1
ATOM 1293 N N . CYS A 1 157 ? -17.643 18.853 30.326 1.00 82.88 157 CYS A N 1
ATOM 1294 C CA . CYS A 1 157 ? -17.700 19.378 28.958 1.00 82.88 157 CYS A CA 1
ATOM 1295 C C . CYS A 1 157 ? -18.064 18.288 27.939 1.00 82.88 157 CYS A C 1
ATOM 1297 O O . CYS A 1 157 ? -18.917 18.498 27.069 1.00 82.88 157 CYS A O 1
ATOM 1299 N N . TYR A 1 158 ? -17.448 17.111 28.073 1.00 84.19 158 TYR A N 1
ATOM 1300 C CA . TYR A 1 158 ? -17.739 15.955 27.230 1.00 84.19 158 TYR A CA 1
ATOM 1301 C C . TYR A 1 158 ? -19.213 15.537 27.334 1.00 84.19 158 TYR A C 1
ATOM 1303 O O . TYR A 1 158 ? -19.908 15.419 26.322 1.00 84.19 158 TYR A O 1
ATOM 1311 N N . LEU A 1 159 ? -19.716 15.384 28.560 1.00 88.25 159 LEU A N 1
ATOM 1312 C CA . LEU A 1 159 ? -21.080 14.932 28.820 1.00 88.25 159 LEU A CA 1
ATOM 1313 C C . LEU A 1 159 ? -22.133 15.957 28.400 1.00 88.25 159 LEU A C 1
ATOM 1315 O O . LEU A 1 159 ? -23.117 15.568 27.780 1.00 88.25 159 LEU A O 1
ATOM 1319 N N . LYS A 1 160 ? -21.913 17.259 28.633 1.00 87.06 160 LYS A N 1
ATOM 1320 C CA . LYS A 1 160 ? -22.832 18.318 28.171 1.00 87.06 160 LYS A CA 1
ATOM 1321 C C . LYS A 1 160 ? -23.066 18.264 26.662 1.00 87.06 160 LYS A C 1
ATOM 1323 O O . LYS A 1 160 ? -24.177 18.502 26.201 1.00 87.06 160 LYS A O 1
ATOM 1328 N N . THR A 1 161 ? -22.025 17.929 25.903 1.00 81.69 161 THR A N 1
ATOM 1329 C CA . THR A 1 161 ? -22.110 17.816 24.443 1.00 81.69 161 THR A CA 1
ATOM 1330 C C . THR A 1 161 ? -22.866 16.555 24.023 1.00 81.69 161 THR A C 1
ATOM 1332 O O . THR A 1 161 ? -23.697 16.605 23.122 1.00 81.69 161 THR A O 1
ATOM 1335 N N . ARG A 1 162 ? -22.593 15.416 24.671 1.00 83.00 162 ARG A N 1
ATOM 1336 C CA . ARG A 1 162 ? -23.157 14.109 24.289 1.00 83.00 162 ARG A CA 1
ATOM 1337 C C . ARG A 1 162 ? -24.581 13.870 24.785 1.00 83.00 162 ARG A C 1
ATOM 1339 O O . ARG A 1 162 ? -25.324 13.151 24.130 1.00 83.00 162 ARG A O 1
ATOM 1346 N N . LEU A 1 163 ? -24.944 14.455 25.923 1.00 86.25 163 LEU A N 1
ATOM 1347 C CA . LEU A 1 163 ? -26.230 14.250 26.593 1.00 86.25 163 LEU A CA 1
ATOM 1348 C C . LEU A 1 163 ? -27.232 15.380 26.339 1.00 86.25 163 LEU A C 1
ATOM 1350 O O . LEU A 1 163 ? -28.317 15.374 26.917 1.00 86.25 163 LEU A O 1
ATOM 1354 N N . SER A 1 164 ? -26.886 16.345 25.481 1.00 84.12 164 SER A N 1
ATOM 1355 C CA . SER A 1 164 ? -27.754 17.479 25.161 1.00 84.12 164 SER A CA 1
ATOM 1356 C C . SER A 1 164 ? -29.130 17.000 24.681 1.00 84.12 164 SER A C 1
ATOM 1358 O O . SER A 1 164 ? -29.237 16.303 23.673 1.00 84.12 164 SER A O 1
ATOM 1360 N N . GLY A 1 165 ? -30.178 17.355 25.428 1.00 79.88 165 GLY A N 1
ATOM 1361 C CA . GLY A 1 165 ? -31.561 16.965 25.136 1.00 79.88 165 GLY A CA 1
ATOM 1362 C C . GLY A 1 165 ? -31.943 15.531 25.526 1.00 79.88 165 GLY A C 1
ATOM 1363 O O . GLY A 1 165 ? -33.065 15.129 25.236 1.00 79.88 165 GLY A O 1
ATOM 1364 N N . VAL A 1 166 ? -31.047 14.772 26.169 1.00 86.00 166 VAL A N 1
ATOM 1365 C CA . VAL A 1 166 ? -31.302 13.391 26.623 1.00 86.00 166 VAL A CA 1
ATOM 1366 C C . VAL A 1 166 ? -31.283 13.281 28.146 1.00 86.00 166 VAL A C 1
ATOM 1368 O O . VAL A 1 166 ? -32.203 12.708 28.718 1.00 86.00 166 VAL A O 1
ATOM 1371 N N . ALA A 1 167 ? -30.255 13.820 28.805 1.00 87.69 167 ALA A N 1
ATOM 1372 C CA . ALA A 1 167 ? -30.105 13.740 30.256 1.00 87.69 167 ALA A CA 1
ATOM 1373 C C . ALA A 1 167 ? -29.397 14.982 30.812 1.00 87.69 167 ALA A C 1
ATOM 1375 O O . ALA A 1 167 ? -28.517 15.553 30.161 1.00 87.69 167 ALA A O 1
ATOM 1376 N N . GLU A 1 168 ? -29.752 15.378 32.033 1.00 90.56 168 GLU A N 1
ATOM 1377 C CA . GLU A 1 168 ? -29.124 16.498 32.737 1.00 90.56 168 GLU A CA 1
ATOM 1378 C C . GLU A 1 168 ? -28.079 16.007 33.740 1.00 90.56 168 GLU A C 1
ATOM 1380 O O . GLU A 1 168 ? -28.258 14.988 34.401 1.00 90.56 168 GLU A O 1
ATOM 1385 N N . ILE A 1 169 ? -26.964 16.733 33.859 1.00 92.62 169 ILE A N 1
ATOM 1386 C CA . ILE A 1 169 ? -25.905 16.418 34.825 1.00 92.62 169 ILE A CA 1
ATOM 1387 C C . ILE A 1 169 ? -26.234 17.125 36.138 1.00 92.62 169 ILE A C 1
ATOM 1389 O O . ILE A 1 169 ? -26.169 18.352 36.197 1.00 92.62 169 ILE A O 1
ATOM 1393 N N . LEU A 1 170 ? -26.540 16.358 37.184 1.00 90.75 170 LEU A N 1
ATOM 1394 C CA . LEU A 1 170 ? -26.837 16.893 38.514 1.00 90.75 170 LEU A CA 1
ATOM 1395 C C . LEU A 1 170 ? -25.568 17.125 39.338 1.00 90.75 170 LEU A C 1
ATOM 1397 O O . LEU A 1 170 ? -25.438 18.162 39.982 1.00 90.75 170 LEU A O 1
ATOM 1401 N N . ASP A 1 171 ? -24.649 16.158 39.333 1.00 92.44 171 ASP A N 1
ATOM 1402 C CA . ASP A 1 171 ? -23.440 16.198 40.161 1.00 92.44 171 ASP A CA 1
ATOM 1403 C C . ASP A 1 171 ? -22.294 15.382 39.549 1.00 92.44 171 ASP A C 1
ATOM 1405 O O . ASP A 1 171 ? -22.531 14.392 38.846 1.00 92.44 171 ASP A O 1
ATOM 1409 N N . ILE A 1 172 ? -21.057 15.792 39.841 1.00 92.94 172 ILE A N 1
ATOM 1410 C CA . ILE A 1 172 ? -19.834 15.046 39.529 1.00 92.94 172 ILE A CA 1
ATOM 1411 C C . ILE A 1 172 ? -18.942 15.039 40.771 1.00 92.94 172 ILE A C 1
ATOM 1413 O O . ILE A 1 172 ? -18.391 16.070 41.154 1.00 92.94 172 ILE A O 1
ATOM 1417 N N . ALA A 1 173 ? -18.762 13.862 41.367 1.00 90.00 173 ALA A N 1
ATOM 1418 C CA . ALA A 1 173 ? -17.890 13.662 42.515 1.00 90.00 173 ALA A CA 1
ATOM 1419 C C . ALA A 1 173 ? -16.602 12.930 42.112 1.00 90.00 173 ALA A C 1
ATOM 1421 O O . ALA A 1 173 ? -16.640 11.786 41.649 1.00 90.00 173 ALA A O 1
ATOM 1422 N N . SER A 1 174 ? -15.461 13.572 42.354 1.00 89.88 174 SER A N 1
ATOM 1423 C CA . SER A 1 174 ? -14.140 13.046 41.997 1.00 89.88 174 SER A CA 1
ATOM 1424 C C . SER A 1 174 ? -13.526 12.181 43.094 1.00 89.88 174 SER A C 1
ATOM 1426 O O . SER A 1 174 ? -13.592 12.494 44.286 1.00 89.88 174 SER A O 1
ATOM 1428 N N . ARG A 1 175 ? -12.886 11.087 42.682 1.00 86.50 175 ARG A N 1
ATOM 1429 C CA . ARG A 1 175 ? -12.052 10.195 43.496 1.00 86.50 175 ARG A CA 1
ATOM 1430 C C . ARG A 1 175 ? -10.806 9.812 42.703 1.00 86.50 175 ARG A C 1
ATOM 1432 O O . ARG A 1 175 ? -10.753 9.993 41.489 1.00 86.50 175 ARG A O 1
ATOM 1439 N N . ASP A 1 176 ? -9.818 9.232 43.378 1.00 82.12 176 ASP A N 1
ATOM 1440 C CA . ASP A 1 176 ? -8.612 8.747 42.709 1.00 82.12 176 ASP A CA 1
ATOM 1441 C C . ASP A 1 176 ? -8.974 7.792 41.567 1.00 82.12 176 ASP A C 1
ATOM 1443 O O . ASP A 1 176 ? -9.531 6.716 41.792 1.00 82.12 176 ASP A O 1
ATOM 1447 N N . TYR A 1 177 ? -8.636 8.204 40.341 1.00 82.44 177 TYR A N 1
ATOM 1448 C CA . TYR A 1 177 ? -8.863 7.440 39.112 1.00 82.44 177 TYR A CA 1
ATOM 1449 C C . TYR A 1 177 ? -10.338 7.155 38.777 1.00 82.44 177 TYR A C 1
ATOM 1451 O O . TYR A 1 177 ? -10.617 6.262 37.972 1.00 82.44 177 TYR A O 1
ATOM 1459 N N . LEU A 1 178 ? -11.282 7.899 39.363 1.00 88.81 178 LEU A N 1
ATOM 1460 C CA . LEU A 1 178 ? -12.714 7.674 39.187 1.00 88.81 178 LEU A CA 1
ATOM 1461 C C . LEU A 1 178 ? -13.519 8.971 39.311 1.00 88.81 178 LEU A C 1
ATOM 1463 O O . LEU A 1 178 ? -13.484 9.628 40.346 1.00 88.81 178 LEU A O 1
ATOM 1467 N N . GLU A 1 179 ? -14.351 9.259 38.314 1.00 90.94 179 GLU A N 1
ATOM 1468 C CA . GLU A 1 179 ? -15.404 10.273 38.422 1.00 90.94 179 GLU A CA 1
ATOM 1469 C C . GLU A 1 179 ? -16.772 9.603 38.588 1.00 90.94 179 GLU A C 1
ATOM 1471 O O . GLU A 1 179 ? -17.134 8.685 37.845 1.00 90.94 179 GLU A O 1
ATOM 1476 N N . MET A 1 180 ? -17.540 10.049 39.578 1.00 92.81 180 MET A N 1
ATOM 1477 C CA . MET A 1 180 ? -18.899 9.584 39.836 1.00 92.81 180 MET A CA 1
ATOM 1478 C C . MET A 1 180 ? -19.881 10.633 39.334 1.00 92.81 180 MET A C 1
ATOM 1480 O O . MET A 1 180 ? -19.941 11.724 39.890 1.00 92.81 180 MET A O 1
ATOM 1484 N N . VAL A 1 181 ? -20.652 10.310 38.302 1.00 94.56 181 VAL A N 1
ATOM 1485 C CA . VAL A 1 181 ? -21.582 11.256 37.680 1.00 94.56 181 VAL A CA 1
ATOM 1486 C C . VAL A 1 181 ? -23.010 10.866 38.017 1.00 94.56 181 VAL A C 1
ATOM 1488 O O . VAL A 1 181 ? -23.409 9.731 37.762 1.00 94.56 181 VAL A O 1
ATOM 1491 N N . THR A 1 182 ? -23.780 11.817 38.536 1.00 93.56 182 THR A N 1
ATOM 1492 C CA . THR A 1 182 ? -25.222 11.671 38.751 1.00 93.56 182 THR A CA 1
ATOM 1493 C C . THR A 1 182 ? -25.959 12.391 37.631 1.00 93.56 182 THR A C 1
ATOM 1495 O O . THR A 1 182 ? -25.802 13.603 37.466 1.00 93.56 182 THR A O 1
ATOM 1498 N N . LEU A 1 183 ? -26.753 11.651 36.864 1.00 93.25 183 LEU A N 1
ATOM 1499 C CA . LEU A 1 183 ? -27.576 12.174 35.779 1.00 93.25 183 LEU A CA 1
ATOM 1500 C C . LEU A 1 183 ? -29.062 12.066 36.134 1.00 93.25 183 LEU A C 1
ATOM 1502 O O . LEU A 1 183 ? -29.467 11.154 36.856 1.00 93.25 183 LEU A O 1
ATOM 1506 N N . GLU A 1 184 ? -29.867 12.969 35.586 1.00 91.56 184 GLU A N 1
ATOM 1507 C CA . GLU A 1 184 ? -31.325 12.878 35.578 1.00 91.56 184 GLU A CA 1
ATOM 1508 C C . GLU A 1 184 ? -31.824 12.621 34.156 1.00 91.56 184 GLU A C 1
ATOM 1510 O O . GLU A 1 184 ? -31.498 13.362 33.226 1.00 91.56 184 GLU A O 1
ATOM 1515 N N . MET A 1 185 ? -32.615 11.563 33.987 1.00 86.06 185 MET A N 1
ATOM 1516 C CA . MET A 1 185 ? -33.248 11.197 32.723 1.00 86.06 185 MET A CA 1
ATOM 1517 C C . MET A 1 185 ? -34.689 10.775 33.004 1.00 86.06 185 MET A C 1
ATOM 1519 O O . MET A 1 185 ? -34.936 9.965 33.890 1.00 86.06 185 MET A O 1
ATOM 1523 N N . ASN A 1 186 ? -35.658 11.354 32.291 1.00 84.06 186 ASN A N 1
ATOM 1524 C CA . ASN A 1 186 ? -37.091 11.064 32.472 1.00 84.06 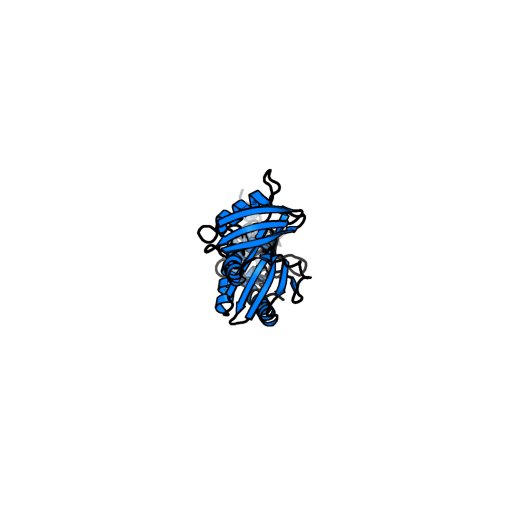186 ASN A CA 1
ATOM 1525 C C . ASN A 1 186 ? -37.599 11.191 33.931 1.00 84.06 186 ASN A C 1
ATOM 1527 O O . ASN A 1 186 ? -38.525 10.490 34.333 1.00 84.06 186 ASN A O 1
ATOM 1531 N N . GLY A 1 187 ? -36.998 12.078 34.737 1.00 81.81 187 GLY A N 1
ATOM 1532 C CA . GLY A 1 187 ? -37.330 12.256 36.160 1.00 81.81 187 GLY A CA 1
ATOM 1533 C C . GLY A 1 187 ? -36.778 11.167 37.090 1.00 81.81 187 GLY A C 1
ATOM 1534 O O . GLY A 1 187 ? -37.089 11.163 38.282 1.00 81.81 187 GLY A O 1
ATOM 1535 N N . GLN A 1 188 ? -35.962 10.250 36.568 1.00 88.19 188 GLN A N 1
ATOM 1536 C CA . GLN A 1 188 ? -35.221 9.260 37.339 1.00 88.19 188 GLN A CA 1
ATOM 1537 C C . GLN A 1 188 ? -33.740 9.629 37.433 1.00 88.19 188 GLN A C 1
ATOM 1539 O O . GLN A 1 188 ? -33.173 10.259 36.539 1.00 88.19 188 GLN A O 1
ATOM 1544 N N . LYS A 1 189 ? -33.098 9.209 38.528 1.00 92.12 189 LYS A N 1
ATOM 1545 C CA . LYS A 1 189 ? -31.667 9.424 38.753 1.00 92.12 189 LYS A CA 1
ATOM 1546 C C . LYS A 1 189 ? -30.875 8.176 38.400 1.00 92.12 189 LYS A C 1
ATOM 1548 O O . LYS A 1 189 ? -31.183 7.089 38.886 1.00 92.12 189 LYS A O 1
ATOM 1553 N N . ILE A 1 190 ? -29.811 8.367 37.630 1.00 94.25 190 ILE A N 1
ATOM 1554 C CA . ILE A 1 190 ? -28.848 7.325 37.287 1.00 94.25 190 ILE A CA 1
ATOM 1555 C C . ILE A 1 190 ? -27.441 7.771 37.677 1.00 94.25 190 ILE A C 1
ATOM 1557 O O . ILE A 1 190 ? -27.017 8.887 37.378 1.00 94.25 190 ILE A O 1
ATOM 1561 N N . GLU A 1 191 ? -26.706 6.897 38.358 1.00 93.56 191 GLU A N 1
ATOM 1562 C CA . GLU A 1 191 ? -25.331 7.159 38.777 1.00 93.56 191 GLU A CA 1
ATOM 1563 C C . GLU A 1 191 ? -24.361 6.269 38.003 1.00 93.56 191 GLU A C 1
ATOM 1565 O O . GLU A 1 191 ? -24.513 5.044 37.940 1.00 93.56 191 GLU A O 1
ATOM 1570 N N . LEU A 1 192 ? -23.328 6.892 37.441 1.00 94.38 192 LEU A N 1
ATOM 1571 C CA . LEU A 1 192 ? -22.347 6.255 36.572 1.00 94.38 192 LEU A CA 1
ATOM 1572 C C . LEU A 1 192 ? -20.924 6.442 37.101 1.00 94.38 192 LEU A C 1
ATOM 1574 O O . LEU A 1 192 ? -20.548 7.511 37.581 1.00 94.38 192 LEU A O 1
ATOM 1578 N N . PHE A 1 193 ? -20.116 5.397 36.960 1.00 93.31 193 PHE A N 1
ATOM 1579 C CA . PHE A 1 193 ? -18.691 5.395 37.267 1.00 93.31 193 PHE A CA 1
ATOM 1580 C C . PHE A 1 193 ? -17.854 5.548 36.002 1.00 93.31 193 PHE A C 1
ATOM 1582 O O . PHE A 1 193 ? -17.913 4.689 35.126 1.00 93.31 193 PHE A O 1
ATOM 1589 N N . PHE A 1 194 ? -17.029 6.590 35.947 1.00 91.44 194 PHE A N 1
ATOM 1590 C CA . PHE A 1 194 ? -16.073 6.859 34.877 1.00 91.44 194 PHE A CA 1
ATOM 1591 C C . PHE A 1 194 ? -14.645 6.629 35.383 1.00 91.44 194 PHE A C 1
ATOM 1593 O O . PHE A 1 194 ? -13.993 7.536 35.902 1.00 91.44 194 PHE A O 1
ATOM 1600 N N . ASP A 1 195 ? -14.163 5.393 35.253 1.00 88.88 195 ASP A N 1
ATOM 1601 C CA . ASP A 1 195 ? -12.795 5.026 35.629 1.00 88.88 195 ASP A CA 1
ATOM 1602 C C . ASP A 1 195 ? -11.781 5.557 34.597 1.00 88.88 195 ASP A C 1
ATOM 1604 O O . ASP A 1 195 ? -11.984 5.400 33.388 1.00 88.88 195 ASP A O 1
ATOM 1608 N N . TYR A 1 196 ? -10.643 6.092 35.044 1.00 84.62 196 TYR A N 1
ATOM 1609 C CA . TYR A 1 196 ? -9.529 6.480 34.169 1.00 84.62 196 TYR A CA 1
ATOM 1610 C C . TYR A 1 196 ? -8.185 5.938 34.638 1.00 84.62 196 TYR A C 1
ATOM 1612 O O . TYR A 1 196 ? -7.969 5.670 35.813 1.00 84.62 196 TYR A O 1
ATOM 1620 N N . ASN A 1 197 ? -7.258 5.723 33.703 1.00 81.81 197 ASN A N 1
ATOM 1621 C CA . ASN A 1 197 ? -5.917 5.239 34.039 1.00 81.81 197 ASN A CA 1
ATOM 1622 C C . ASN A 1 197 ? -4.941 6.395 34.333 1.00 81.81 197 ASN A C 1
ATOM 1624 O O . ASN A 1 197 ? -5.219 7.555 34.046 1.00 81.81 197 ASN A O 1
ATOM 1628 N N . GLY A 1 198 ? -3.741 6.073 34.827 1.00 69.62 198 GLY A N 1
ATOM 1629 C CA . GLY A 1 198 ? -2.659 7.052 35.038 1.00 69.62 198 GLY A CA 1
ATOM 1630 C C . GLY A 1 198 ? -2.118 7.738 33.781 1.00 69.62 198 GLY A C 1
ATOM 1631 O O . GLY A 1 198 ? -1.200 8.542 33.886 1.00 69.62 198 GLY A O 1
ATOM 1632 N N . LYS A 1 199 ? -2.666 7.437 32.597 1.00 70.31 199 LYS A N 1
ATOM 1633 C CA . LYS A 1 199 ? -2.405 8.155 31.341 1.00 70.31 199 LYS A CA 1
ATOM 1634 C C . LYS A 1 199 ? -3.550 9.103 30.958 1.00 70.31 199 LYS A C 1
ATOM 1636 O O . LYS A 1 199 ? -3.491 9.690 29.885 1.00 70.31 199 LYS A O 1
ATOM 1641 N N . GLY A 1 200 ? -4.588 9.219 31.790 1.00 72.56 200 GLY A N 1
ATOM 1642 C CA . GLY A 1 200 ? -5.760 10.054 31.533 1.00 72.56 200 GLY A CA 1
ATOM 1643 C C . GLY A 1 200 ? -6.782 9.444 30.568 1.00 72.56 200 GLY A C 1
ATOM 1644 O O . GLY A 1 200 ? -7.678 10.147 30.123 1.00 72.56 200 GLY A O 1
ATOM 1645 N N . GLU A 1 201 ? -6.684 8.159 30.217 1.00 78.88 201 GLU A N 1
ATOM 1646 C CA . GLU A 1 201 ? -7.663 7.503 29.339 1.00 78.88 201 GLU A CA 1
ATOM 1647 C C . GLU A 1 201 ? -8.880 7.041 30.173 1.00 78.88 201 GLU A C 1
ATOM 1649 O O . GLU A 1 201 ? -8.769 6.082 30.945 1.00 78.88 201 GLU A O 1
ATOM 1654 N N . MET A 1 202 ? -10.028 7.714 30.019 1.00 82.69 202 MET A N 1
ATOM 1655 C CA . MET A 1 202 ? -11.319 7.380 30.644 1.00 82.69 202 MET A CA 1
ATOM 1656 C C . MET A 1 202 ? -12.038 6.272 29.881 1.00 82.69 202 MET A C 1
ATOM 1658 O O . MET A 1 202 ? -12.176 6.341 28.659 1.00 82.69 202 MET A O 1
ATOM 1662 N N . LYS A 1 203 ? -12.527 5.263 30.606 1.00 85.56 203 LYS A N 1
ATOM 1663 C CA . LYS A 1 203 ? -13.225 4.106 30.038 1.00 85.56 203 LYS A CA 1
ATOM 1664 C C . LYS A 1 203 ? -14.740 4.319 29.925 1.00 85.56 203 LYS A C 1
ATOM 1666 O O . LYS A 1 203 ? -15.292 5.192 30.585 1.00 85.56 203 LYS A O 1
ATOM 1671 N N . VAL A 1 204 ? -15.406 3.486 29.118 1.00 84.25 204 VAL A N 1
ATOM 1672 C CA . VAL A 1 204 ? -16.875 3.367 29.064 1.00 84.25 204 VAL A CA 1
ATOM 1673 C C . VAL A 1 204 ? -17.408 3.248 30.495 1.00 84.25 204 VAL A C 1
ATOM 1675 O O . VAL A 1 204 ? -16.879 2.427 31.256 1.00 84.25 204 VAL A O 1
ATOM 1678 N N . PRO A 1 205 ? -18.419 4.050 30.868 1.00 90.19 205 PRO A N 1
ATOM 1679 C CA . PRO A 1 205 ? -18.875 4.103 32.240 1.00 90.19 205 PRO A CA 1
ATOM 1680 C C . PRO A 1 205 ? -19.519 2.794 32.683 1.00 90.19 205 PRO A C 1
ATOM 1682 O O . PRO A 1 205 ? -20.075 2.046 31.877 1.00 90.19 205 PRO A O 1
ATOM 1685 N N . ARG A 1 206 ? -19.479 2.540 33.989 1.00 90.69 206 ARG A N 1
ATOM 1686 C CA . ARG A 1 206 ? -20.188 1.430 34.635 1.00 90.69 206 ARG A CA 1
ATOM 1687 C C . ARG A 1 206 ? -21.393 1.961 35.399 1.00 90.69 206 ARG A C 1
ATOM 1689 O O . ARG A 1 206 ? -21.297 2.999 36.048 1.00 90.69 206 ARG A O 1
ATOM 1696 N N . LEU A 1 207 ? -22.501 1.229 35.358 1.00 91.25 207 LEU A N 1
ATOM 1697 C CA . LEU A 1 207 ? -23.675 1.542 36.165 1.00 91.25 207 LEU A CA 1
ATOM 1698 C C . LEU A 1 207 ? -23.357 1.343 37.652 1.00 91.25 207 LEU A C 1
ATOM 1700 O O . LEU A 1 207 ? -22.880 0.276 38.046 1.00 91.25 207 LEU A O 1
ATOM 1704 N N . LYS A 1 208 ? -23.622 2.364 38.469 1.00 90.25 208 LYS A N 1
ATOM 1705 C CA . LYS A 1 208 ? -23.572 2.273 39.932 1.00 90.25 208 LYS A CA 1
ATOM 1706 C C . LYS A 1 208 ? -24.968 2.038 40.508 1.00 90.25 208 LYS A C 1
ATOM 1708 O O . LYS A 1 208 ? -25.138 1.144 41.333 1.00 90.25 208 LYS A O 1
ATOM 1713 N N . SER A 1 209 ? -25.944 2.838 40.088 1.00 89.69 209 SER A N 1
ATOM 1714 C CA . SER A 1 209 ? -27.348 2.749 40.506 1.00 89.69 209 SER A CA 1
ATOM 1715 C C . SER A 1 209 ? -28.264 3.400 39.463 1.00 89.69 209 SER A C 1
ATOM 1717 O O . SER A 1 209 ? -27.821 4.267 38.711 1.00 89.69 209 SER A O 1
ATOM 1719 N N . GLY A 1 210 ? -29.526 2.969 39.413 1.00 89.50 210 GLY A N 1
ATOM 1720 C CA . GLY A 1 210 ? -30.522 3.392 38.419 1.00 89.50 210 GLY A CA 1
ATOM 1721 C C . GLY A 1 210 ? -31.058 2.212 37.603 1.00 89.50 210 GLY A C 1
ATOM 1722 O O . GLY A 1 210 ? -30.663 1.065 37.832 1.00 89.50 210 GLY A O 1
ATOM 1723 N N . GLU A 1 211 ? -31.965 2.487 36.667 1.00 88.25 211 GLU A N 1
ATOM 1724 C CA . GLU A 1 211 ? -32.547 1.463 35.796 1.00 88.25 211 GLU A CA 1
ATOM 1725 C C . GLU A 1 211 ? -31.561 1.000 34.707 1.00 88.25 211 GLU A C 1
ATOM 1727 O O . GLU A 1 211 ? -30.826 1.781 34.098 1.00 88.25 211 GLU A O 1
ATOM 1732 N N . GLU A 1 212 ? -31.531 -0.310 34.442 1.00 85.88 212 GLU A N 1
ATOM 1733 C CA . GLU A 1 212 ? -30.615 -0.892 33.452 1.00 85.88 212 GLU A CA 1
ATOM 1734 C C . GLU A 1 212 ? -31.013 -0.534 32.008 1.00 85.88 212 GLU A C 1
ATOM 1736 O O . GLU A 1 212 ? -30.154 -0.451 31.128 1.00 85.88 212 GLU A O 1
ATOM 1741 N N . GLU A 1 213 ? -32.304 -0.306 31.753 1.00 84.75 213 GLU A N 1
ATOM 1742 C CA . GLU A 1 213 ? -32.808 0.140 30.448 1.00 84.75 213 GLU A CA 1
ATOM 1743 C C . GLU A 1 213 ? -32.305 1.548 30.115 1.00 84.75 213 GLU A C 1
ATOM 1745 O O . GLU A 1 213 ? -31.764 1.774 29.029 1.00 84.75 213 GLU A O 1
ATOM 1750 N N . ASP A 1 214 ? -32.360 2.447 31.096 1.00 85.88 214 ASP A N 1
ATOM 1751 C CA . ASP A 1 214 ? -31.828 3.802 31.002 1.00 85.88 214 ASP A CA 1
ATOM 1752 C C . ASP A 1 214 ? -30.316 3.804 30.744 1.00 85.88 214 ASP A C 1
ATOM 1754 O O . ASP A 1 214 ? -29.811 4.510 29.867 1.00 85.88 214 ASP A O 1
ATOM 1758 N N . PHE A 1 215 ? -29.575 2.939 31.442 1.00 87.44 215 PHE A N 1
ATOM 1759 C CA . PHE A 1 215 ? -28.146 2.762 31.192 1.00 87.44 215 PHE A CA 1
ATOM 1760 C C . PHE A 1 215 ? -27.858 2.287 29.760 1.00 87.44 215 PHE A C 1
ATOM 1762 O O . PHE A 1 215 ? -26.956 2.806 29.095 1.00 87.44 215 PHE A O 1
ATOM 1769 N N . LYS A 1 216 ? -28.640 1.324 29.254 1.00 84.88 216 LYS A N 1
ATOM 1770 C CA . LYS A 1 216 ? -28.515 0.817 27.877 1.00 84.88 216 LYS A CA 1
ATOM 1771 C C . LYS A 1 216 ? -28.829 1.885 26.833 1.00 84.88 216 LYS A C 1
ATOM 1773 O O . LYS A 1 216 ? -28.182 1.885 25.787 1.00 84.88 216 LYS A O 1
ATOM 1778 N N . ALA A 1 217 ? -29.756 2.801 27.111 1.00 84.88 217 ALA A N 1
ATOM 1779 C CA . ALA A 1 217 ? -30.067 3.924 26.228 1.00 84.88 217 ALA A CA 1
ATOM 1780 C C . ALA A 1 217 ? -28.926 4.958 26.157 1.00 84.88 217 ALA A C 1
ATOM 1782 O O . ALA A 1 217 ? -28.680 5.534 25.096 1.00 84.88 217 ALA A O 1
ATOM 1783 N N . LEU A 1 218 ? -28.192 5.157 27.256 1.00 85.00 218 LEU A N 1
ATOM 1784 C CA . LEU A 1 218 ? -27.077 6.107 27.332 1.00 85.00 218 LEU A CA 1
ATOM 1785 C C . LEU A 1 218 ? -25.766 5.566 26.739 1.00 85.00 218 LEU A C 1
ATOM 1787 O O . LEU A 1 218 ? -24.981 6.333 26.181 1.00 85.00 218 LEU A O 1
ATOM 1791 N N . LEU A 1 219 ? -25.521 4.253 26.818 1.00 82.62 219 LEU A N 1
ATOM 1792 C CA . LEU A 1 219 ? -24.284 3.620 26.333 1.00 82.62 219 LEU A CA 1
ATOM 1793 C C . LEU A 1 219 ? -23.879 4.026 24.894 1.00 82.62 219 LEU A C 1
ATOM 1795 O O . LEU A 1 219 ? -22.715 4.397 24.702 1.00 82.62 219 LEU A O 1
ATOM 1799 N N . PRO A 1 220 ? -24.785 4.036 23.892 1.00 79.31 220 PRO A N 1
ATOM 1800 C CA . PRO A 1 220 ? -24.470 4.462 22.527 1.00 79.31 220 PRO A CA 1
ATOM 1801 C C . PRO A 1 220 ? -23.991 5.914 22.405 1.00 79.31 220 PRO A C 1
ATOM 1803 O O . PRO A 1 220 ? -23.230 6.226 21.488 1.00 79.31 220 PRO A O 1
ATOM 1806 N N . LEU A 1 221 ? -24.414 6.797 23.318 1.00 81.44 221 LEU A N 1
ATOM 1807 C CA . LEU A 1 221 ? -24.048 8.220 23.320 1.00 81.44 221 LEU A CA 1
ATOM 1808 C C . LEU A 1 221 ? -22.617 8.447 23.820 1.00 81.44 221 LEU A C 1
ATOM 1810 O O . LEU A 1 221 ? -21.991 9.454 23.486 1.00 81.44 221 LEU A O 1
ATOM 1814 N N . PHE A 1 222 ? -22.090 7.504 24.606 1.00 77.75 222 PHE A N 1
ATOM 1815 C CA . PHE A 1 222 ? -20.717 7.534 25.108 1.00 77.75 222 PHE A CA 1
ATOM 1816 C C . PHE A 1 222 ? -19.734 6.822 24.185 1.00 77.75 222 PHE A C 1
ATOM 1818 O O . PHE A 1 222 ? -18.550 7.155 24.183 1.00 77.75 222 PHE A O 1
ATOM 1825 N N . THR A 1 223 ? -20.198 5.839 23.412 1.00 62.56 223 THR A N 1
ATOM 1826 C CA . THR A 1 223 ? -19.370 5.181 22.403 1.00 62.56 223 THR A CA 1
ATOM 1827 C C . THR A 1 223 ? -19.177 6.098 21.203 1.00 62.56 223 THR A C 1
ATOM 1829 O O . THR A 1 223 ? -20.144 6.664 20.698 1.00 62.56 223 THR A O 1
ATOM 1832 N N . LEU A 1 224 ? -17.936 6.216 20.722 1.00 54.59 224 LEU A N 1
ATOM 1833 C CA . LEU A 1 224 ? -17.607 6.868 19.453 1.00 54.59 224 LEU A CA 1
ATOM 1834 C C . LEU A 1 224 ? -18.438 6.234 18.328 1.00 54.59 224 LEU A C 1
ATOM 1836 O O . LEU A 1 224 ? -18.077 5.207 17.754 1.00 54.59 224 LEU A O 1
ATOM 1840 N N . THR A 1 225 ? -19.583 6.833 18.016 1.00 37.38 225 THR A N 1
ATOM 1841 C CA . THR A 1 225 ? -20.333 6.510 16.812 1.00 37.38 225 THR A CA 1
ATOM 1842 C C . THR A 1 225 ? -19.473 6.982 15.648 1.00 37.38 225 THR A C 1
ATOM 1844 O O . THR A 1 225 ? -19.141 8.157 15.558 1.00 37.38 225 THR A O 1
ATOM 1847 N N . SER A 1 226 ? -19.072 6.026 14.810 1.00 42.62 226 SER A N 1
ATOM 1848 C CA . SER A 1 226 ? -18.200 6.084 13.618 1.00 42.62 226 SER A CA 1
ATOM 1849 C C . SER A 1 226 ? -18.521 7.134 12.527 1.00 42.62 226 SER A C 1
ATOM 1851 O O . SER A 1 226 ? -18.345 6.885 11.337 1.00 42.62 226 SER A O 1
ATOM 1853 N N . LYS A 1 227 ? -18.964 8.335 12.890 1.00 36.84 227 LYS A N 1
ATOM 1854 C CA . LYS A 1 227 ? -19.138 9.477 11.993 1.00 36.84 227 LYS A CA 1
ATOM 1855 C C . LYS A 1 227 ? -18.257 10.628 12.446 1.00 36.84 227 LYS A C 1
ATOM 1857 O O . LYS A 1 227 ? -18.743 11.624 12.947 1.00 36.84 227 LYS A O 1
ATOM 1862 N N . GLU A 1 228 ? -16.963 10.432 12.264 1.00 34.28 228 GLU A N 1
ATOM 1863 C CA . GLU A 1 228 ? -15.985 11.466 11.927 1.00 34.28 228 GLU A CA 1
ATOM 1864 C C . GLU A 1 228 ? -14.686 10.710 11.657 1.00 34.28 228 GLU A C 1
ATOM 1866 O O . GLU A 1 228 ? -13.808 10.570 12.503 1.00 34.28 228 GLU A O 1
ATOM 1871 N N . VAL A 1 229 ? -14.604 10.121 10.459 1.00 37.72 229 VAL A N 1
ATOM 1872 C CA . VAL A 1 229 ? -13.302 9.777 9.896 1.00 37.72 229 VAL A CA 1
ATOM 1873 C C . VAL A 1 229 ? -12.572 11.106 9.772 1.00 37.72 229 VAL A C 1
ATOM 1875 O O . VAL A 1 229 ? -12.912 11.921 8.912 1.00 37.72 229 VAL A O 1
ATOM 1878 N N . SER A 1 230 ? -11.650 11.339 10.705 1.00 37.72 230 SER A N 1
ATOM 1879 C CA . SER A 1 230 ? -10.775 12.502 10.725 1.00 37.72 230 SER A CA 1
ATOM 1880 C C . SER A 1 230 ? -10.242 12.761 9.316 1.00 37.72 230 SER A C 1
ATOM 1882 O O . SER A 1 230 ? -9.829 11.846 8.596 1.00 37.72 230 SER A O 1
ATOM 1884 N N . SER A 1 231 ? -10.222 14.031 8.927 1.00 40.53 231 SER A N 1
ATOM 1885 C CA . SER A 1 231 ? -9.577 14.552 7.721 1.00 40.53 231 SER A CA 1
ATOM 1886 C C . SER A 1 231 ? -8.065 14.247 7.642 1.00 40.53 231 SER A C 1
ATOM 1888 O O . SER A 1 231 ? -7.417 14.634 6.671 1.00 40.53 231 SER A O 1
ATOM 1890 N N . GLU A 1 232 ? -7.503 13.512 8.607 1.00 50.47 232 GLU A N 1
ATOM 1891 C CA . GLU A 1 232 ? -6.076 13.244 8.802 1.00 50.47 232 GLU A CA 1
ATOM 1892 C C . GLU A 1 232 ? -5.601 11.835 8.389 1.00 50.47 232 GLU A C 1
ATOM 1894 O O . GLU A 1 232 ? -4.490 11.443 8.734 1.00 50.47 232 GLU A O 1
ATOM 1899 N N . ILE A 1 233 ? -6.354 11.057 7.596 1.00 58.78 233 ILE A N 1
ATOM 1900 C CA . ILE A 1 233 ? -5.821 9.788 7.025 1.00 58.78 233 ILE A CA 1
ATOM 1901 C C . ILE A 1 233 ? -4.568 10.037 6.141 1.00 58.78 233 ILE A C 1
ATOM 1903 O O . ILE A 1 233 ? -3.777 9.126 5.866 1.00 58.78 233 ILE A O 1
ATOM 1907 N N . GLY A 1 234 ? -4.333 11.289 5.733 1.00 70.94 234 GLY A N 1
ATOM 1908 C CA . GLY A 1 234 ? -3.073 11.732 5.140 1.00 70.94 234 GLY A CA 1
ATOM 1909 C C . GLY A 1 234 ? -2.723 10.953 3.871 1.00 70.94 234 GLY A C 1
ATOM 1910 O O . GLY A 1 234 ? -3.559 10.785 2.982 1.00 70.94 234 GLY A O 1
ATOM 1911 N N . VAL A 1 235 ? -1.487 10.449 3.801 1.00 78.06 235 VAL A N 1
ATOM 1912 C CA . VAL A 1 235 ? -0.934 9.728 2.637 1.00 78.06 235 VAL A CA 1
ATOM 1913 C C . VAL A 1 235 ? -1.693 8.447 2.265 1.00 78.06 235 VAL A C 1
ATOM 1915 O O . VAL A 1 235 ? -1.575 7.983 1.133 1.00 78.06 235 VAL A O 1
ATOM 1918 N N . MET A 1 236 ? -2.493 7.882 3.178 1.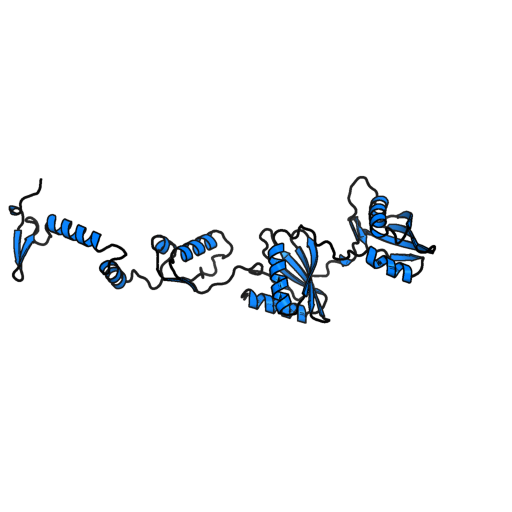00 82.81 236 MET A N 1
ATOM 1919 C CA . MET A 1 236 ? -3.212 6.623 2.947 1.00 82.81 236 MET A CA 1
ATOM 1920 C C . MET A 1 236 ? -4.601 6.811 2.334 1.00 82.81 236 MET A C 1
ATOM 1922 O O . MET A 1 236 ? -5.188 5.831 1.881 1.00 82.81 236 MET A O 1
ATOM 1926 N N . LYS A 1 237 ? -5.135 8.039 2.288 1.00 83.38 237 LYS A N 1
ATOM 1927 C CA . LYS A 1 237 ? -6.539 8.288 1.925 1.00 83.38 237 LYS A CA 1
ATOM 1928 C C . LYS A 1 237 ? -6.890 7.730 0.545 1.00 83.38 237 LYS A C 1
ATOM 1930 O O . LYS A 1 237 ? -7.765 6.876 0.437 1.00 83.38 237 LYS A O 1
ATOM 1935 N N . SER A 1 238 ? -6.155 8.145 -0.486 1.00 84.25 238 SER A N 1
ATOM 1936 C CA . SER A 1 238 ? -6.410 7.716 -1.866 1.00 84.25 238 SER A CA 1
ATOM 1937 C C . SER A 1 238 ? -6.256 6.204 -2.046 1.00 84.25 238 SER A C 1
ATOM 1939 O O . SER A 1 238 ? -6.981 5.591 -2.825 1.00 84.25 238 SER A O 1
ATOM 1941 N N . PHE A 1 239 ? -5.320 5.588 -1.315 1.00 88.06 239 PHE A N 1
ATOM 1942 C CA . PHE A 1 239 ? -5.160 4.138 -1.326 1.00 88.06 239 PHE A CA 1
ATOM 1943 C C . PHE A 1 239 ? -6.372 3.443 -0.700 1.00 88.06 239 PHE A C 1
ATOM 1945 O O . PHE A 1 239 ? -6.897 2.518 -1.307 1.00 88.06 239 PHE A O 1
ATOM 1952 N N . LEU A 1 240 ? -6.830 3.880 0.477 1.00 87.06 240 LEU A N 1
ATOM 1953 C CA . LEU A 1 240 ? -7.975 3.266 1.155 1.00 87.06 240 LEU A CA 1
ATOM 1954 C C . LEU A 1 240 ? -9.260 3.402 0.338 1.00 87.06 240 LEU A C 1
ATOM 1956 O O . LEU A 1 240 ? -10.035 2.455 0.290 1.00 87.06 240 LEU A O 1
ATOM 1960 N N . GLU A 1 241 ? -9.470 4.536 -0.330 1.00 85.69 241 GLU A N 1
ATOM 1961 C CA . GLU A 1 241 ? -10.608 4.735 -1.234 1.00 85.69 241 GLU A CA 1
ATOM 1962 C C . GLU A 1 241 ? -10.566 3.740 -2.404 1.00 85.69 241 GLU A C 1
ATOM 1964 O O . GLU A 1 241 ? -11.538 3.024 -2.645 1.00 85.69 241 GLU A O 1
ATOM 1969 N N . ALA A 1 242 ? -9.422 3.615 -3.086 1.00 87.88 242 ALA A N 1
ATOM 1970 C CA . ALA A 1 242 ? -9.259 2.647 -4.172 1.00 87.88 242 ALA A CA 1
ATOM 1971 C C . ALA A 1 242 ? -9.368 1.189 -3.685 1.00 87.88 242 ALA A C 1
ATOM 1973 O O . ALA A 1 242 ? -9.942 0.337 -4.364 1.00 87.88 242 ALA A O 1
ATOM 1974 N N . PHE A 1 243 ? -8.836 0.901 -2.498 1.00 89.75 243 PHE A N 1
ATOM 1975 C CA . PHE A 1 243 ? -8.871 -0.421 -1.885 1.00 89.75 243 PHE A CA 1
ATOM 1976 C C . PHE A 1 243 ? -10.295 -0.811 -1.466 1.00 89.75 243 PHE A C 1
ATOM 1978 O O . PHE A 1 243 ? -10.699 -1.946 -1.704 1.00 89.75 243 PHE A O 1
ATOM 1985 N N . ALA A 1 244 ? -11.084 0.132 -0.940 1.00 84.88 244 ALA A N 1
ATOM 1986 C CA . ALA A 1 244 ? -12.501 -0.070 -0.639 1.00 84.88 244 ALA A CA 1
ATOM 1987 C C . ALA A 1 244 ? -13.293 -0.451 -1.896 1.00 84.88 244 ALA A C 1
ATOM 1989 O O . ALA A 1 244 ? -14.021 -1.437 -1.879 1.00 84.88 244 ALA A O 1
ATOM 1990 N N . VAL A 1 245 ? -13.107 0.291 -2.996 1.00 86.81 245 VAL A N 1
ATOM 1991 C CA . VAL A 1 245 ? -13.783 0.018 -4.278 1.00 86.81 245 VAL A CA 1
ATOM 1992 C C . VAL A 1 245 ? -13.413 -1.365 -4.819 1.00 86.81 245 VAL A C 1
ATOM 1994 O O . VAL A 1 245 ? -14.268 -2.090 -5.321 1.00 86.81 245 VAL A O 1
ATOM 1997 N N . MET A 1 246 ? -12.143 -1.758 -4.703 1.00 89.31 246 MET A N 1
ATOM 1998 C CA . MET A 1 246 ? -11.693 -3.085 -5.129 1.00 89.31 246 MET A CA 1
ATOM 1999 C C . MET A 1 246 ? -12.370 -4.206 -4.327 1.00 89.31 246 MET A C 1
ATOM 2001 O O . MET A 1 246 ? -12.807 -5.193 -4.917 1.00 89.31 246 MET A O 1
ATOM 2005 N N . LEU A 1 247 ? -12.487 -4.042 -3.009 1.00 88.00 247 LEU A N 1
ATOM 2006 C CA . LEU A 1 247 ? -13.123 -5.018 -2.123 1.00 88.00 247 LEU A CA 1
ATOM 2007 C C . LEU A 1 247 ? -14.642 -5.093 -2.312 1.00 88.00 247 LEU A C 1
ATOM 2009 O O . LEU A 1 247 ? -15.209 -6.184 -2.239 1.00 88.00 247 LEU A O 1
ATOM 2013 N N . ASP A 1 248 ? -15.288 -3.969 -2.618 1.00 87.12 248 ASP A N 1
ATOM 2014 C CA . ASP A 1 248 ? -16.730 -3.909 -2.873 1.00 87.12 248 ASP A CA 1
ATOM 2015 C C . ASP A 1 248 ? -17.126 -4.759 -4.092 1.00 87.12 248 ASP A C 1
ATOM 2017 O O . ASP A 1 248 ? -18.101 -5.508 -4.043 1.00 87.12 248 ASP A O 1
ATOM 2021 N N . ASN A 1 249 ? -16.282 -4.786 -5.135 1.00 87.81 249 ASN A N 1
ATOM 2022 C CA . ASN A 1 249 ? -16.450 -5.685 -6.288 1.00 87.81 249 ASN A CA 1
ATOM 2023 C C . ASN A 1 249 ? -16.412 -7.180 -5.915 1.00 87.81 249 ASN A C 1
ATOM 2025 O O . ASN A 1 249 ? -16.833 -8.020 -6.708 1.00 87.81 249 ASN A O 1
ATOM 2029 N N . GLN A 1 250 ? -15.893 -7.518 -4.732 1.00 88.38 250 GLN A N 1
ATOM 2030 C CA . GLN A 1 250 ? -15.841 -8.873 -4.179 1.00 88.38 250 GLN A CA 1
ATOM 2031 C C . GLN A 1 250 ? -16.892 -9.103 -3.078 1.00 88.38 250 GLN A C 1
ATOM 2033 O O . GLN A 1 250 ? -16.877 -10.151 -2.437 1.00 88.38 250 GLN A O 1
ATOM 2038 N N . GLY A 1 251 ? -17.796 -8.142 -2.843 1.00 87.69 251 GLY A N 1
ATOM 2039 C CA . GLY A 1 251 ? -18.829 -8.212 -1.805 1.00 87.69 251 GLY A CA 1
ATOM 2040 C C . GLY A 1 251 ? -18.325 -7.948 -0.381 1.00 87.69 251 GLY A C 1
ATOM 2041 O O . GLY A 1 251 ? -19.025 -8.276 0.580 1.00 87.69 251 GLY A O 1
ATOM 2042 N N . ILE A 1 252 ? -17.127 -7.371 -0.230 1.00 89.19 252 ILE A N 1
ATOM 2043 C CA . ILE A 1 252 ? -16.499 -7.096 1.066 1.00 89.19 252 ILE A CA 1
ATOM 2044 C C . ILE A 1 252 ? -16.540 -5.592 1.338 1.00 89.19 252 ILE A C 1
ATOM 2046 O O . ILE A 1 252 ? -15.913 -4.796 0.644 1.00 89.19 252 ILE A O 1
ATOM 2050 N N . THR A 1 253 ? -17.222 -5.188 2.407 1.00 87.12 253 THR A N 1
ATOM 2051 C CA . THR A 1 253 ? -17.241 -3.793 2.856 1.00 87.12 253 THR A CA 1
ATOM 2052 C C . THR A 1 253 ? -16.075 -3.523 3.802 1.00 87.12 253 THR A C 1
ATOM 2054 O O . THR A 1 253 ? -15.896 -4.247 4.777 1.00 87.12 253 THR A O 1
ATOM 2057 N N . MET A 1 254 ? -15.318 -2.448 3.569 1.00 86.12 254 MET A N 1
ATOM 2058 C CA . MET A 1 254 ? -14.257 -1.976 4.469 1.00 86.12 254 MET A CA 1
ATOM 2059 C C . MET A 1 254 ? -14.669 -0.678 5.172 1.00 86.12 254 MET A C 1
ATOM 2061 O O . MET A 1 254 ? -15.203 0.237 4.545 1.00 86.12 254 MET A O 1
ATOM 2065 N N . LYS A 1 255 ? -14.359 -0.562 6.466 1.00 80.50 255 LYS A N 1
ATOM 2066 C CA . LYS A 1 255 ? -14.506 0.665 7.257 1.00 80.50 255 LYS A CA 1
ATOM 2067 C C . LYS A 1 255 ? -13.247 0.943 8.070 1.00 80.50 255 LYS A C 1
ATOM 2069 O O . LYS A 1 255 ? -12.655 0.031 8.642 1.00 80.50 255 LYS A O 1
ATOM 2074 N N . VAL A 1 256 ? -12.865 2.214 8.160 1.00 78.00 256 VAL A N 1
ATOM 2075 C CA . VAL A 1 256 ? -11.817 2.666 9.084 1.00 78.00 256 VAL A CA 1
ATOM 2076 C C . VAL A 1 256 ? -12.462 2.891 10.449 1.00 78.00 256 VAL A C 1
ATOM 2078 O O . VAL A 1 256 ? -13.389 3.687 10.568 1.00 78.00 256 VAL A O 1
ATOM 2081 N N . VAL A 1 257 ? -11.999 2.157 11.458 1.00 72.75 257 VAL A N 1
ATOM 2082 C CA . VAL A 1 257 ? -12.513 2.212 12.836 1.00 72.75 257 VAL A CA 1
ATOM 2083 C C . VAL A 1 257 ? -11.713 3.196 13.686 1.00 72.75 257 VAL A C 1
ATOM 2085 O O . VAL A 1 257 ? -12.297 3.944 14.460 1.00 72.75 257 VAL A O 1
ATOM 2088 N N . ASP A 1 258 ? -10.386 3.193 13.543 1.00 69.88 258 ASP A N 1
ATOM 2089 C CA . ASP A 1 258 ? -9.468 4.117 14.221 1.00 69.88 258 ASP A CA 1
ATOM 2090 C C . ASP A 1 258 ? -8.323 4.473 13.267 1.00 69.88 258 ASP A C 1
ATOM 2092 O O . ASP A 1 258 ? -7.881 3.637 12.468 1.00 69.88 258 ASP A O 1
ATOM 2096 N N . SER A 1 259 ? -7.821 5.698 13.372 1.00 71.31 259 SER A N 1
ATOM 2097 C CA . SER A 1 259 ? -6.675 6.182 12.607 1.00 71.31 259 SER A CA 1
ATOM 2098 C C . SER A 1 259 ? -5.739 6.957 13.519 1.00 71.31 259 SER A C 1
ATOM 2100 O O . SER A 1 259 ? -6.146 7.943 14.133 1.00 71.31 259 SER A O 1
ATOM 2102 N N . ARG A 1 260 ? -4.477 6.536 13.583 1.00 70.44 260 ARG A N 1
ATOM 2103 C CA . ARG A 1 260 ? -3.415 7.246 14.299 1.00 70.44 260 ARG A CA 1
ATOM 2104 C C . ARG A 1 260 ? -2.206 7.411 13.400 1.00 70.44 260 ARG A C 1
ATOM 2106 O O . ARG A 1 260 ? -2.123 6.817 12.325 1.00 70.44 260 ARG A O 1
ATOM 2113 N N . GLU A 1 261 ? -1.237 8.178 13.879 1.00 70.88 261 GLU A N 1
ATOM 2114 C CA . GLU A 1 261 ? 0.062 8.271 13.229 1.00 70.88 261 GLU A CA 1
ATOM 2115 C C . GLU A 1 261 ? 0.646 6.859 13.030 1.00 70.88 261 GLU A C 1
ATOM 2117 O O . GLU A 1 261 ? 0.861 6.115 13.990 1.00 70.88 261 GLU A O 1
ATOM 2122 N N . TRP A 1 262 ? 0.872 6.486 11.766 1.00 76.81 262 TRP A N 1
ATOM 2123 C CA . TRP A 1 262 ? 1.519 5.236 11.339 1.00 76.81 262 TRP A CA 1
ATOM 2124 C C . TRP A 1 262 ? 0.719 3.941 11.484 1.00 76.81 262 TRP A C 1
ATOM 2126 O O . TRP A 1 262 ? 1.240 2.876 11.135 1.00 76.81 262 TRP A O 1
ATOM 2136 N N . HIS A 1 263 ? -0.533 3.979 11.946 1.00 83.50 263 HIS A N 1
ATOM 2137 C CA . HIS A 1 263 ? -1.355 2.772 11.980 1.00 83.50 263 HIS A CA 1
ATOM 2138 C C . HIS A 1 263 ? -2.868 3.025 11.927 1.00 83.50 263 HIS A C 1
ATOM 2140 O O . HIS A 1 263 ? -3.376 4.048 12.382 1.00 83.50 263 HIS A O 1
ATOM 2146 N N . LEU A 1 264 ? -3.594 2.052 11.375 1.00 82.56 264 LEU A N 1
ATOM 2147 C CA . LEU A 1 264 ? -5.042 2.059 11.183 1.00 82.56 264 LEU A CA 1
ATOM 2148 C C . LEU A 1 264 ? -5.661 0.798 11.781 1.00 82.56 264 LEU A C 1
ATOM 2150 O O . LEU A 1 264 ? -5.096 -0.294 11.673 1.00 82.56 264 LEU A O 1
ATOM 2154 N N . LEU A 1 265 ? -6.856 0.945 12.345 1.00 81.75 265 LEU A N 1
ATOM 2155 C CA . LEU A 1 265 ? -7.744 -0.176 12.628 1.00 81.75 265 LEU A CA 1
ATOM 2156 C C . LEU A 1 265 ? -8.828 -0.211 11.561 1.00 81.75 265 LEU A C 1
ATOM 2158 O O . LEU A 1 265 ? -9.571 0.755 11.383 1.00 81.75 265 LEU A O 1
ATOM 2162 N N . LEU A 1 266 ? -8.901 -1.328 10.852 1.00 84.94 266 LEU A N 1
ATOM 2163 C CA . LEU A 1 266 ? -9.842 -1.554 9.768 1.00 84.94 266 LEU A CA 1
ATOM 2164 C C . LEU A 1 266 ? -10.806 -2.664 10.167 1.00 84.94 266 LEU A C 1
ATOM 2166 O O . LEU A 1 266 ? -10.382 -3.694 10.685 1.00 84.94 266 LEU A O 1
ATOM 2170 N N . ASN A 1 267 ? -12.086 -2.457 9.894 1.00 86.19 267 ASN A N 1
ATOM 2171 C CA . ASN A 1 267 ? -13.112 -3.481 9.984 1.00 86.19 267 ASN A CA 1
ATOM 2172 C C . ASN A 1 267 ? -13.535 -3.869 8.569 1.00 86.19 267 ASN A C 1
ATOM 2174 O O . ASN A 1 267 ? -13.818 -3.002 7.739 1.00 86.19 267 ASN A O 1
ATOM 2178 N N . PHE A 1 268 ? -13.580 -5.167 8.311 1.00 84.06 268 PHE A N 1
ATOM 2179 C CA . PHE A 1 268 ? -14.081 -5.738 7.072 1.00 84.06 268 PHE A CA 1
ATOM 2180 C C . PHE A 1 268 ? -15.324 -6.557 7.375 1.00 84.06 268 PHE A C 1
ATOM 2182 O O . PHE A 1 268 ? -15.357 -7.277 8.373 1.00 84.06 268 PHE A O 1
ATOM 2189 N N . ALA A 1 269 ? -16.327 -6.471 6.511 1.00 81.88 269 ALA A N 1
ATOM 2190 C CA . ALA A 1 269 ? -17.571 -7.208 6.647 1.00 81.88 269 ALA A CA 1
ATOM 2191 C C . ALA A 1 269 ? -17.957 -7.864 5.321 1.00 81.88 269 ALA A C 1
ATOM 2193 O O . ALA A 1 269 ? -17.932 -7.227 4.271 1.00 81.88 269 ALA A O 1
ATOM 2194 N N . GLU A 1 270 ? -18.351 -9.130 5.395 1.00 87.06 270 GLU A N 1
ATOM 2195 C CA . GLU A 1 270 ? -18.923 -9.899 4.296 1.00 87.06 270 GLU A CA 1
ATOM 2196 C C . GLU A 1 270 ? -20.130 -10.676 4.835 1.00 87.06 270 GLU A C 1
ATOM 2198 O O . GLU A 1 270 ? -19.998 -11.570 5.673 1.00 87.06 270 GLU A O 1
ATOM 2203 N N . GLN A 1 271 ? -21.331 -10.325 4.369 1.00 83.94 271 GLN A N 1
ATOM 2204 C CA . GLN A 1 271 ? -22.596 -10.896 4.846 1.00 83.94 271 GLN A CA 1
ATOM 2205 C C . GLN A 1 271 ? -22.751 -10.817 6.383 1.00 83.94 271 GLN A C 1
ATOM 2207 O O . GLN A 1 271 ? -23.012 -9.742 6.918 1.00 83.94 271 GLN A O 1
ATOM 2212 N N . LYS A 1 272 ? -22.624 -11.950 7.097 1.00 78.25 272 LYS A N 1
ATOM 2213 C CA . LYS A 1 272 ? -22.691 -12.050 8.570 1.00 78.25 272 LYS A CA 1
ATOM 2214 C C . LYS A 1 272 ? -21.316 -12.150 9.239 1.00 78.25 272 LYS A C 1
ATOM 2216 O O . LYS A 1 272 ? -21.240 -12.137 10.467 1.00 78.25 272 LYS A O 1
ATOM 2221 N N . HIS A 1 273 ? -20.244 -12.267 8.462 1.00 82.19 273 HIS A N 1
ATOM 2222 C CA . HIS A 1 273 ? -18.886 -12.376 8.973 1.00 82.19 273 HIS A CA 1
ATOM 2223 C C . HIS A 1 273 ? -18.226 -11.002 8.986 1.00 82.19 273 HIS A C 1
ATOM 2225 O O . HIS A 1 273 ? -18.388 -10.209 8.061 1.00 82.19 273 HIS A O 1
ATOM 2231 N N . HIS A 1 274 ? -17.466 -10.726 10.038 1.00 86.88 274 HIS A N 1
ATOM 2232 C CA . HIS A 1 274 ? -16.625 -9.542 10.119 1.00 86.88 274 HIS A CA 1
ATOM 2233 C C . HIS A 1 274 ? -15.222 -9.944 10.552 1.00 86.88 274 HIS A C 1
ATOM 2235 O O . HIS A 1 274 ? -15.047 -10.974 11.202 1.00 86.88 274 HIS A O 1
ATOM 2241 N N . THR A 1 275 ? -14.223 -9.148 10.194 1.00 87.00 275 THR A N 1
ATOM 2242 C CA . THR A 1 275 ? -12.869 -9.281 10.725 1.00 87.00 275 THR A CA 1
ATOM 2243 C C . THR A 1 275 ? -12.261 -7.911 10.957 1.00 87.00 275 THR A C 1
ATOM 2245 O O . THR A 1 275 ? -12.442 -6.988 10.161 1.00 87.00 275 THR A O 1
ATOM 2248 N N . ASP A 1 276 ? -11.545 -7.787 12.065 1.00 84.00 276 ASP A N 1
ATOM 2249 C CA . ASP A 1 276 ? -10.810 -6.589 12.421 1.00 84.00 276 ASP A CA 1
ATOM 2250 C C . ASP A 1 276 ? -9.323 -6.796 12.165 1.00 84.00 276 ASP A C 1
ATOM 2252 O O . ASP A 1 276 ? -8.739 -7.823 12.521 1.00 84.00 276 ASP A O 1
ATOM 2256 N N . ILE A 1 277 ? -8.702 -5.789 11.562 1.00 88.31 277 ILE A N 1
ATOM 2257 C CA . ILE A 1 277 ? -7.314 -5.832 11.124 1.00 88.31 277 ILE A CA 1
ATOM 2258 C C . ILE A 1 277 ? -6.597 -4.586 11.612 1.00 88.31 277 ILE A C 1
ATOM 2260 O O . ILE A 1 277 ? -7.100 -3.465 11.520 1.00 88.31 277 ILE A O 1
ATOM 2264 N N . HIS A 1 278 ? -5.380 -4.790 12.098 1.00 89.00 278 HIS A N 1
ATOM 2265 C CA . HIS A 1 278 ? -4.457 -3.719 12.417 1.00 89.00 278 HIS A CA 1
ATOM 2266 C C . HIS A 1 278 ? -3.429 -3.585 11.290 1.00 89.00 278 HIS A C 1
ATOM 2268 O O . HIS A 1 278 ? -2.726 -4.540 10.942 1.00 89.00 278 HIS A O 1
ATOM 2274 N N . LEU A 1 279 ? -3.366 -2.395 10.700 1.00 89.81 279 LEU A N 1
ATOM 2275 C CA . LEU A 1 279 ? -2.496 -2.059 9.580 1.00 89.81 279 LEU A CA 1
ATOM 2276 C C . LEU A 1 279 ? -1.473 -1.017 10.030 1.00 89.81 279 LEU A C 1
ATOM 2278 O O . LEU A 1 279 ? -1.855 0.032 10.533 1.00 89.81 279 LEU A O 1
ATOM 2282 N N . TRP A 1 280 ? -0.185 -1.275 9.809 1.00 89.88 280 TRP A N 1
ATOM 2283 C CA . TRP A 1 280 ? 0.892 -0.314 10.076 1.00 89.88 280 TRP A CA 1
ATOM 2284 C C . TRP A 1 280 ? 1.517 0.162 8.776 1.00 89.88 280 TRP A C 1
ATOM 2286 O O . TRP A 1 280 ? 1.851 -0.656 7.915 1.00 89.88 280 TRP A O 1
ATOM 2296 N N . TYR A 1 281 ? 1.755 1.463 8.662 1.00 88.75 281 TYR A N 1
ATOM 2297 C CA . TYR A 1 281 ? 2.332 2.092 7.477 1.00 88.75 281 TYR A CA 1
ATOM 2298 C C . TYR A 1 281 ? 3.393 3.137 7.844 1.00 88.75 281 TYR A C 1
ATOM 2300 O O . TYR A 1 281 ? 3.537 3.508 9.005 1.00 88.75 281 TYR A O 1
ATOM 2308 N N . ASN A 1 282 ? 4.179 3.582 6.864 1.00 84.81 282 ASN A N 1
ATOM 2309 C CA . ASN A 1 282 ? 5.240 4.577 7.051 1.00 84.81 282 ASN A CA 1
ATOM 2310 C C . ASN A 1 282 ? 4.927 5.919 6.357 1.00 84.81 282 ASN A C 1
ATOM 2312 O O . ASN A 1 282 ? 3.888 6.064 5.716 1.00 84.81 282 ASN A O 1
ATOM 2316 N N . GLY A 1 283 ? 5.861 6.880 6.442 1.00 79.62 283 GLY A N 1
ATOM 2317 C CA . GLY A 1 283 ? 5.770 8.223 5.828 1.00 79.62 283 GLY A CA 1
ATOM 2318 C C . GLY A 1 283 ? 5.385 8.239 4.356 1.00 79.62 283 GLY A C 1
ATOM 2319 O O . GLY A 1 283 ? 4.683 9.139 3.908 1.00 79.62 283 GLY A O 1
ATOM 2320 N N . ASP A 1 284 ? 5.793 7.204 3.630 1.00 80.50 284 ASP A N 1
ATOM 2321 C CA . ASP A 1 284 ? 5.588 7.076 2.191 1.00 80.50 284 ASP A CA 1
ATOM 2322 C C . ASP A 1 284 ? 4.328 6.263 1.839 1.00 80.50 284 ASP A C 1
ATOM 2324 O O . ASP A 1 284 ? 4.134 5.900 0.680 1.00 80.50 284 ASP A O 1
ATOM 2328 N N . GLY A 1 285 ? 3.509 5.892 2.830 1.00 83.56 285 GLY A N 1
ATOM 2329 C CA . GLY A 1 285 ? 2.310 5.072 2.640 1.00 83.56 285 GLY A CA 1
ATOM 2330 C C . GLY A 1 285 ? 2.580 3.586 2.366 1.00 83.56 285 GLY A C 1
ATOM 2331 O O . GLY A 1 285 ? 1.691 2.869 1.908 1.00 83.56 285 GLY A O 1
ATOM 2332 N N . LYS A 1 286 ? 3.794 3.082 2.632 1.00 89.25 286 LYS A N 1
ATOM 2333 C CA . LYS A 1 286 ? 4.097 1.644 2.529 1.00 89.25 286 LYS A CA 1
ATOM 2334 C C . LYS A 1 286 ? 3.622 0.914 3.771 1.00 89.25 286 LYS A C 1
ATOM 2336 O O . LYS A 1 286 ? 3.956 1.306 4.888 1.00 89.25 286 LYS A O 1
ATOM 2341 N N . ILE A 1 287 ? 2.920 -0.190 3.563 1.00 92.75 287 ILE A N 1
ATOM 2342 C CA . ILE A 1 287 ? 2.361 -1.028 4.614 1.00 92.75 287 ILE A CA 1
ATOM 2343 C C . ILE A 1 287 ? 3.434 -2.014 5.069 1.00 92.75 287 ILE A C 1
ATOM 2345 O O . ILE A 1 287 ? 3.925 -2.843 4.302 1.00 92.75 287 ILE A O 1
ATOM 2349 N N . SER A 1 288 ? 3.809 -1.926 6.339 1.00 91.19 288 SER A N 1
ATOM 2350 C CA . SER A 1 288 ? 4.799 -2.819 6.944 1.00 91.19 288 SER A CA 1
ATOM 2351 C C . SER A 1 288 ? 4.157 -4.084 7.502 1.00 91.19 288 SER A C 1
ATOM 2353 O O . SER A 1 288 ? 4.724 -5.167 7.372 1.00 91.19 288 SER A O 1
ATOM 2355 N N . LYS A 1 289 ? 2.966 -3.963 8.097 1.00 92.81 289 LYS A N 1
ATOM 2356 C CA . LYS A 1 289 ? 2.268 -5.066 8.763 1.00 92.81 289 LYS A CA 1
ATOM 2357 C C . LYS A 1 289 ? 0.772 -4.996 8.513 1.00 92.81 289 LYS A C 1
ATOM 2359 O O . LYS A 1 289 ? 0.186 -3.916 8.561 1.00 92.81 289 LYS A O 1
ATOM 2364 N N . PHE A 1 290 ? 0.178 -6.164 8.320 1.00 93.62 290 PHE A N 1
ATOM 2365 C CA . PHE A 1 290 ? -1.256 -6.366 8.161 1.00 93.62 290 PHE A CA 1
ATOM 2366 C C . PHE A 1 290 ? -1.650 -7.564 9.023 1.00 93.62 290 PHE A C 1
ATOM 2368 O O . PHE A 1 290 ? -1.416 -8.718 8.661 1.00 93.62 290 PHE A O 1
ATOM 2375 N N . SER A 1 291 ? -2.117 -7.284 10.238 1.00 91.88 291 SER A N 1
ATOM 2376 C CA . SER A 1 291 ? -2.317 -8.308 11.268 1.00 91.88 291 SER A CA 1
ATOM 2377 C C . SER A 1 291 ? -3.787 -8.482 11.589 1.00 91.88 291 SER A C 1
ATOM 2379 O O . SER A 1 291 ? -4.478 -7.505 11.879 1.00 91.88 291 SER A O 1
ATOM 2381 N N . TYR A 1 292 ? -4.227 -9.733 11.589 1.00 91.38 292 TYR A N 1
ATOM 2382 C CA . TYR A 1 292 ? -5.504 -10.136 12.148 1.00 91.38 292 TYR A CA 1
ATOM 2383 C C . TYR A 1 292 ? -5.586 -9.737 13.629 1.00 91.38 292 TYR A C 1
ATOM 2385 O O . TYR A 1 292 ? -4.599 -9.829 14.368 1.00 91.38 292 TYR A O 1
ATOM 2393 N N . MET A 1 293 ? -6.757 -9.265 14.054 1.00 84.56 293 MET A N 1
ATOM 2394 C CA . MET A 1 293 ? -7.037 -8.923 15.448 1.00 84.56 293 MET A CA 1
ATOM 2395 C C . MET A 1 293 ? -8.172 -9.767 16.017 1.00 84.56 293 MET A C 1
ATOM 2397 O O . MET A 1 293 ? -8.005 -10.338 17.093 1.00 84.56 293 MET A O 1
ATOM 2401 N N . ASP A 1 294 ? -9.314 -9.803 15.328 1.00 83.19 294 ASP A N 1
ATOM 2402 C CA . ASP A 1 294 ? -10.542 -10.438 15.815 1.00 83.19 294 ASP A CA 1
ATOM 2403 C C . ASP A 1 294 ? -11.508 -10.776 14.659 1.00 83.19 294 ASP A C 1
ATOM 2405 O O . ASP A 1 294 ? -11.372 -10.256 13.542 1.00 83.19 294 ASP A O 1
ATOM 2409 N N . GLY A 1 295 ? -12.504 -11.619 14.935 1.00 85.56 295 GLY A N 1
ATOM 2410 C CA . GLY A 1 295 ? -13.572 -11.998 14.006 1.00 85.56 295 GLY A CA 1
ATOM 2411 C C . GLY A 1 295 ? -13.305 -13.273 13.191 1.00 85.56 295 GLY A C 1
ATOM 2412 O O . GLY A 1 295 ? -12.970 -14.318 13.737 1.00 85.56 295 GLY A O 1
ATOM 2413 N N . SER A 1 296 ? -13.558 -13.229 11.880 1.00 89.75 296 SER A N 1
ATOM 2414 C CA . SER A 1 296 ? -13.449 -14.385 10.980 1.00 89.75 296 SER A CA 1
ATOM 2415 C C . SER A 1 296 ? -12.053 -14.502 10.363 1.00 89.75 296 SER A C 1
ATOM 2417 O O . SER A 1 296 ? -11.671 -13.699 9.507 1.00 89.75 296 SER A O 1
ATOM 2419 N N . GLU A 1 297 ? -11.312 -15.545 10.743 1.00 90.06 297 GLU A N 1
ATOM 2420 C CA . GLU A 1 297 ? -10.006 -15.883 10.151 1.00 90.06 297 GLU A CA 1
ATOM 2421 C C . GLU A 1 297 ? -10.106 -16.290 8.670 1.00 90.06 297 GLU A C 1
ATOM 2423 O O . GLU A 1 297 ? -9.183 -16.052 7.886 1.00 90.06 297 GLU A O 1
ATOM 2428 N N . GLU A 1 298 ? -11.241 -16.863 8.261 1.00 91.19 298 GLU A N 1
ATOM 2429 C CA . GLU A 1 298 ? -11.517 -17.208 6.862 1.00 91.19 298 GLU A CA 1
ATOM 2430 C C . GLU A 1 298 ? -11.620 -15.945 6.002 1.00 91.19 298 GLU A C 1
ATOM 2432 O O . GLU A 1 298 ? -10.990 -15.856 4.945 1.00 91.19 298 GLU A O 1
ATOM 2437 N N . LEU A 1 299 ? -12.347 -14.932 6.490 1.00 91.25 299 LEU A N 1
ATOM 2438 C CA . LEU A 1 299 ? -12.472 -13.643 5.810 1.00 91.25 299 LEU A CA 1
ATOM 2439 C C . LEU A 1 299 ? -11.118 -12.925 5.746 1.00 91.25 299 LEU A C 1
ATOM 2441 O O . LEU A 1 299 ? -10.760 -12.387 4.700 1.00 91.25 299 LEU A O 1
ATOM 2445 N N . PHE A 1 300 ? -10.328 -12.973 6.822 1.00 93.56 300 PHE A N 1
ATOM 2446 C CA . PHE A 1 300 ? -8.958 -12.456 6.813 1.00 93.56 300 PHE A CA 1
ATOM 2447 C C . PHE A 1 300 ? -8.104 -13.137 5.735 1.00 93.56 300 PHE A C 1
ATOM 2449 O O . PHE A 1 300 ? -7.485 -12.462 4.913 1.00 93.56 300 PHE A O 1
ATOM 2456 N N . SER A 1 301 ? -8.109 -14.471 5.698 1.00 93.38 301 SER A N 1
ATOM 2457 C CA . SER A 1 301 ? -7.333 -15.255 4.731 1.00 93.38 301 SER A CA 1
ATOM 2458 C C . SER A 1 301 ? -7.751 -14.957 3.291 1.00 93.38 301 SER A C 1
ATOM 2460 O O . SER A 1 301 ? -6.895 -14.803 2.418 1.00 93.38 301 SER A O 1
ATOM 2462 N N . LYS A 1 302 ? -9.057 -14.788 3.052 1.00 94.00 302 LYS A N 1
ATOM 2463 C CA . LYS A 1 302 ? -9.612 -14.370 1.760 1.00 94.00 302 LYS A CA 1
ATOM 2464 C C . LYS A 1 302 ? -9.121 -12.981 1.348 1.00 94.00 302 LYS A C 1
ATOM 2466 O O . LYS A 1 302 ? -8.672 -12.812 0.217 1.00 94.00 302 LYS A O 1
ATOM 2471 N N . ILE A 1 303 ? -9.145 -12.002 2.254 1.00 93.38 303 ILE A N 1
ATOM 2472 C CA . ILE A 1 303 ? -8.640 -10.645 1.986 1.00 93.38 303 ILE A CA 1
ATOM 2473 C C . ILE A 1 303 ? -7.143 -10.681 1.659 1.00 93.38 303 ILE A C 1
ATOM 2475 O O . ILE A 1 303 ? -6.712 -10.054 0.694 1.00 93.38 303 ILE A O 1
ATOM 2479 N N . VAL A 1 304 ? -6.345 -11.439 2.416 1.00 94.19 304 VAL A N 1
ATOM 2480 C CA . VAL A 1 304 ? -4.907 -11.588 2.143 1.00 94.19 304 VAL A CA 1
ATOM 2481 C C . VAL A 1 304 ? -4.666 -12.227 0.774 1.00 94.19 304 VAL A C 1
ATOM 2483 O O . VAL A 1 304 ? -3.814 -11.745 0.029 1.00 94.19 304 VAL A O 1
ATOM 2486 N N . ALA A 1 305 ? -5.426 -13.261 0.406 1.00 93.06 305 ALA A N 1
ATOM 2487 C CA . ALA A 1 305 ? -5.336 -13.881 -0.915 1.00 93.06 305 ALA A CA 1
ATOM 2488 C C . ALA A 1 305 ? -5.675 -12.888 -2.042 1.00 93.06 305 ALA A C 1
ATOM 2490 O O . ALA A 1 305 ? -4.919 -12.790 -3.006 1.00 93.06 305 ALA A O 1
ATOM 2491 N N . LEU A 1 306 ? -6.738 -12.091 -1.881 1.00 92.81 306 LEU A N 1
ATOM 2492 C CA . LEU A 1 306 ? -7.105 -11.032 -2.829 1.00 92.81 306 LEU A CA 1
ATOM 2493 C C . LEU A 1 306 ? -6.001 -9.978 -2.970 1.00 92.81 306 LEU A C 1
ATOM 2495 O O . LEU A 1 306 ? -5.659 -9.587 -4.083 1.00 92.81 306 LEU A O 1
ATOM 2499 N N . ILE A 1 307 ? -5.406 -9.535 -1.858 1.00 92.38 307 ILE A N 1
ATOM 2500 C CA . ILE A 1 307 ? -4.283 -8.586 -1.881 1.00 92.38 307 ILE A CA 1
ATOM 2501 C C . ILE A 1 307 ? -3.105 -9.176 -2.665 1.00 92.38 307 ILE A C 1
ATOM 2503 O O . ILE A 1 307 ? -2.510 -8.481 -3.490 1.00 92.38 307 ILE A O 1
ATOM 2507 N N . LYS A 1 308 ? -2.758 -10.444 -2.415 1.00 91.12 308 LYS A N 1
ATOM 2508 C CA . LYS A 1 308 ? -1.641 -11.106 -3.097 1.00 91.12 308 LYS A CA 1
ATOM 2509 C C . LYS A 1 308 ? -1.873 -11.245 -4.598 1.00 91.12 308 LYS A C 1
ATOM 2511 O O . LYS A 1 308 ? -0.949 -10.976 -5.358 1.00 91.12 308 LYS A O 1
ATOM 2516 N N . ASP A 1 309 ? -3.087 -11.599 -5.005 1.00 90.12 309 ASP A N 1
ATOM 2517 C CA . ASP A 1 309 ? -3.457 -11.746 -6.414 1.00 90.12 309 ASP A CA 1
ATOM 2518 C C . ASP A 1 309 ? -3.430 -10.396 -7.150 1.00 90.12 309 ASP A C 1
ATOM 2520 O O . ASP A 1 309 ? -2.694 -10.215 -8.120 1.00 90.12 309 ASP A O 1
ATOM 2524 N N . VAL A 1 310 ? -4.129 -9.388 -6.614 1.00 87.50 310 VAL A N 1
ATOM 2525 C CA . VAL A 1 310 ? -4.244 -8.054 -7.232 1.00 87.50 310 VAL A CA 1
ATOM 2526 C C . VAL A 1 310 ? -2.893 -7.352 -7.347 1.00 87.50 310 VAL A C 1
ATOM 2528 O O . VAL A 1 310 ? -2.598 -6.711 -8.358 1.00 87.50 310 VAL A O 1
ATOM 2531 N N . TYR A 1 311 ? -2.062 -7.440 -6.307 1.00 86.31 311 TYR A N 1
ATOM 2532 C CA . TYR A 1 311 ? -0.768 -6.761 -6.280 1.00 86.31 311 TYR A CA 1
ATOM 2533 C C . TYR A 1 311 ? 0.401 -7.643 -6.714 1.00 86.31 311 TYR A C 1
ATOM 2535 O O . TYR A 1 311 ? 1.541 -7.178 -6.653 1.00 86.31 311 TYR A O 1
ATOM 2543 N N . VAL A 1 312 ? 0.130 -8.868 -7.180 1.00 82.75 312 VAL A N 1
ATOM 2544 C CA . VAL A 1 312 ? 1.134 -9.830 -7.658 1.00 82.75 312 VAL A CA 1
ATOM 2545 C C . VAL A 1 312 ? 2.275 -9.971 -6.642 1.00 82.75 312 VAL A C 1
ATOM 2547 O O . VAL A 1 312 ? 3.453 -9.750 -6.943 1.00 82.75 312 VAL A O 1
ATOM 2550 N N . LEU A 1 313 ? 1.895 -10.236 -5.392 1.00 79.50 313 LEU A N 1
ATOM 2551 C CA . LEU A 1 313 ? 2.831 -10.485 -4.299 1.00 79.50 313 LEU A CA 1
ATOM 2552 C C . LEU A 1 313 ? 3.205 -11.970 -4.289 1.00 79.50 313 LEU A C 1
ATOM 2554 O O . LEU A 1 313 ? 2.347 -12.821 -4.515 1.00 79.50 313 LEU A O 1
ATOM 2558 N N . ASP A 1 314 ? 4.477 -12.253 -4.010 1.00 63.72 314 ASP A N 1
ATOM 2559 C CA . ASP A 1 314 ? 5.000 -13.620 -3.909 1.00 63.72 314 ASP A CA 1
ATOM 2560 C C . ASP A 1 314 ? 4.518 -14.342 -2.615 1.00 63.72 314 ASP A C 1
ATOM 2562 O O . ASP A 1 314 ? 4.182 -13.683 -1.592 1.00 63.72 314 ASP A O 1
#

Secondary structure (DSSP, 8-state):
-PPPGGGEEEEEETTEEEEEESS-TTSBPHHHHHHHHHHHHHH-STTSHHHHHHHHHTT-S-SS--HHHHTT--EEEEEEE----TTS-SSSHHHHHHHHHHHHTEEEEEEEET-----TTTT-EEE-SPPS----GGGEEEE--SSSS-HHHHHHHHHHHHSTTT-EEEEEEEETTEEEEEEEETTEEEEEEEEB-TT-EEEPPEEEES-HHHHHHHHHHHS--S----TT-GGGHHHHHHHHHHHHTTT-EEEEEEEETTEEEEEEEETTEEEEEEEEE-TT--EEEEEEEEE-HHHHHHHHHHHHHHTT--